Protein AF-A0AA96NWE9-F1 (afdb_monomer_lite)

Radius of gyration: 22.98 Å; chains: 1; bounding box: 64×39×60 Å

Sequence (361 aa):
MNTQARNAKVKIYIDQQLKISNSLSENDFTCLENYENIAIILDNLIKSKAMGFRGIVATAIAGIYLDITYDPENNFYACNPRSIFEHGVFYAFVDNSIPCGKSDPLNVAKNTNILDNNWALGKRPASAANAVVDFLKVLNSNKYNTFTYQKIVSFFFFRLSQYAKEIQSFPIYTPNKENLNQNFAYNLSSFVISTPESGAIPQFVVSSILKYIYENSQIHVMGGNESVFGTNTTSKKPADVWIEKDNEILSLYEVTVKKIDLKRLDDCIQSTSHINNICNIQIYFICNIPKDVNELSNFENGVFHYKGFIFNFVDIRSWIQSSLSILSTYQLNRLLEDLTSFMLDRNRPLTTKAAWNKLFN

Structure (mmCIF, N/CA/C/O backbone):
data_AF-A0AA96NWE9-F1
#
_entry.id   AF-A0AA96NWE9-F1
#
loop_
_atom_site.group_PDB
_atom_site.id
_atom_site.type_symbol
_atom_site.label_atom_id
_atom_site.label_alt_id
_atom_site.label_comp_id
_atom_site.label_asym_id
_atom_site.label_entity_id
_atom_site.label_seq_id
_atom_site.pdbx_PDB_ins_code
_atom_site.Cartn_x
_atom_site.Cartn_y
_atom_site.Cartn_z
_atom_site.occupancy
_atom_site.B_iso_or_equiv
_atom_site.auth_seq_id
_atom_site.auth_comp_id
_atom_site.auth_asym_id
_atom_site.auth_atom_id
_atom_site.pdbx_PDB_model_num
ATOM 1 N N . MET A 1 1 ? 0.575 -10.703 -31.242 1.00 75.00 1 MET A N 1
ATOM 2 C CA . MET A 1 1 ? 0.626 -11.611 -30.068 1.00 75.00 1 MET A CA 1
ATOM 3 C C . MET A 1 1 ? -0.624 -11.382 -29.230 1.00 75.00 1 MET A C 1
ATOM 5 O O . MET A 1 1 ? -0.976 -10.225 -29.042 1.00 75.00 1 MET A O 1
ATOM 9 N N . ASN A 1 2 ? -1.314 -12.432 -28.770 1.00 90.19 2 ASN A N 1
ATOM 10 C CA . ASN A 1 2 ? -2.495 -12.254 -27.913 1.00 90.19 2 ASN A CA 1
ATOM 11 C C . ASN A 1 2 ? -2.098 -11.775 -26.497 1.00 90.19 2 ASN A C 1
ATOM 13 O O . ASN A 1 2 ? -0.943 -11.909 -26.084 1.00 90.19 2 ASN A O 1
ATOM 17 N N . THR A 1 3 ? -3.049 -11.202 -25.755 1.00 90.69 3 THR A N 1
ATOM 18 C CA . THR A 1 3 ? -2.791 -10.576 -24.445 1.00 90.69 3 THR A CA 1
ATOM 19 C C . THR A 1 3 ? -2.234 -11.554 -23.408 1.00 90.69 3 THR A C 1
ATOM 21 O O . THR A 1 3 ? -1.333 -11.192 -22.656 1.00 90.69 3 THR A O 1
ATOM 24 N N . GLN A 1 4 ? -2.719 -12.798 -23.384 1.00 91.94 4 GLN A N 1
ATOM 25 C CA . GLN A 1 4 ? -2.264 -13.812 -22.427 1.00 91.94 4 GLN A CA 1
ATOM 26 C C . GLN A 1 4 ? -0.802 -14.204 -22.667 1.00 91.94 4 GLN A C 1
ATOM 28 O O . GLN A 1 4 ? 0.009 -14.132 -21.747 1.00 91.94 4 GLN A O 1
ATOM 33 N N . ALA A 1 5 ? -0.439 -14.531 -23.911 1.00 94.19 5 ALA A N 1
ATOM 34 C CA . ALA A 1 5 ? 0.934 -14.863 -24.283 1.00 94.19 5 ALA A CA 1
ATOM 35 C C . ALA A 1 5 ? 1.888 -13.684 -24.038 1.00 94.19 5 ALA A C 1
ATOM 37 O O . ALA A 1 5 ? 2.999 -13.880 -23.547 1.00 94.19 5 ALA A O 1
ATOM 38 N N . ARG A 1 6 ? 1.436 -12.449 -24.307 1.00 95.81 6 ARG A N 1
ATOM 39 C CA . ARG A 1 6 ? 2.190 -11.225 -23.998 1.00 95.81 6 ARG A CA 1
ATOM 40 C C . ARG A 1 6 ? 2.515 -11.120 -22.511 1.00 95.81 6 ARG A C 1
ATOM 42 O O . ARG A 1 6 ? 3.673 -10.922 -22.157 1.00 95.81 6 ARG A O 1
ATOM 49 N N . ASN A 1 7 ? 1.506 -11.245 -21.651 1.00 95.31 7 ASN A N 1
ATOM 50 C CA . ASN A 1 7 ? 1.677 -11.078 -20.208 1.00 95.31 7 ASN A CA 1
ATOM 51 C C . ASN A 1 7 ? 2.520 -12.221 -19.607 1.00 95.31 7 ASN A C 1
ATOM 53 O O . ASN A 1 7 ? 3.380 -11.966 -18.767 1.00 95.31 7 ASN A O 1
ATOM 57 N N . ALA A 1 8 ? 2.355 -13.456 -20.098 1.00 96.62 8 ALA A N 1
ATOM 58 C CA . ALA A 1 8 ? 3.196 -14.591 -19.712 1.00 96.62 8 ALA A CA 1
ATOM 59 C C . ALA A 1 8 ? 4.671 -14.369 -20.090 1.00 96.62 8 ALA A C 1
ATOM 61 O O . ALA A 1 8 ? 5.563 -14.596 -19.274 1.00 96.62 8 ALA A O 1
ATOM 62 N N . LYS A 1 9 ? 4.934 -13.852 -21.299 1.00 97.44 9 LYS A N 1
ATOM 63 C CA . LYS A 1 9 ? 6.287 -13.496 -21.748 1.00 97.44 9 LYS A CA 1
ATOM 64 C C . LYS A 1 9 ? 6.917 -12.421 -20.855 1.00 97.44 9 LYS A C 1
ATOM 66 O O . LYS A 1 9 ? 8.088 -12.536 -20.507 1.00 97.44 9 LYS A O 1
ATOM 71 N N . VAL A 1 10 ? 6.139 -11.415 -20.441 1.00 97.94 10 VAL A N 1
ATOM 72 C CA . VAL A 1 10 ? 6.591 -10.402 -19.471 1.00 97.94 10 VAL A CA 1
ATOM 73 C C . VAL A 1 10 ? 6.950 -11.040 -18.135 1.00 97.94 10 VAL A C 1
ATOM 75 O O . VAL A 1 10 ? 8.031 -10.766 -17.628 1.00 97.94 10 VAL A O 1
ATOM 78 N N . LYS A 1 11 ? 6.089 -11.901 -17.575 1.00 98.12 11 LYS A N 1
ATOM 79 C CA . LYS A 1 11 ? 6.376 -12.579 -16.303 1.00 98.12 11 LYS A CA 1
ATOM 80 C C . LYS A 1 11 ? 7.718 -13.314 -16.364 1.00 98.12 11 LYS A C 1
ATOM 82 O O . LYS A 1 11 ? 8.580 -13.075 -15.527 1.00 98.12 11 LYS A O 1
ATOM 87 N N . ILE A 1 12 ? 7.909 -14.136 -17.400 1.00 98.31 12 ILE A N 1
ATOM 88 C CA . ILE A 1 12 ? 9.144 -14.905 -17.614 1.00 98.31 12 ILE A CA 1
ATOM 89 C C . ILE A 1 12 ? 10.361 -13.980 -17.702 1.00 98.31 12 ILE A C 1
ATOM 91 O O . ILE A 1 12 ? 11.383 -14.257 -17.082 1.00 98.31 12 ILE A O 1
ATOM 95 N N . TYR A 1 13 ? 10.254 -12.879 -18.447 1.00 98.44 13 TYR A N 1
ATOM 96 C CA . TYR A 1 13 ? 11.341 -11.914 -18.577 1.00 98.44 13 TYR A CA 1
ATOM 97 C C . TYR A 1 13 ? 11.711 -11.272 -17.232 1.00 98.44 13 TYR A C 1
ATOM 99 O O . TYR A 1 13 ? 12.887 -11.236 -16.880 1.00 98.44 13 TYR A O 1
ATOM 107 N N . ILE A 1 14 ? 10.728 -10.818 -16.449 1.00 98.38 14 ILE A N 1
ATOM 108 C CA . ILE A 1 14 ? 10.976 -10.223 -15.126 1.00 98.38 14 ILE A CA 1
ATOM 109 C C . ILE A 1 14 ? 11.589 -11.255 -14.168 1.00 98.38 14 ILE A C 1
ATOM 111 O O . ILE A 1 14 ? 12.564 -10.945 -13.486 1.00 98.38 14 ILE A O 1
ATOM 115 N N . ASP A 1 15 ? 11.083 -12.492 -14.167 1.00 98.25 15 ASP A N 1
ATOM 116 C CA . ASP A 1 15 ? 11.645 -13.597 -13.380 1.00 98.25 15 ASP A CA 1
ATOM 117 C C . ASP A 1 15 ? 13.116 -13.859 -13.749 1.00 98.25 15 ASP A C 1
ATOM 119 O O . ASP A 1 15 ? 13.957 -14.067 -12.876 1.00 98.25 15 ASP A O 1
ATOM 123 N N . GLN A 1 16 ? 13.455 -13.830 -15.040 1.00 98.00 16 GLN A N 1
ATOM 124 C CA . GLN A 1 16 ? 14.836 -13.986 -15.504 1.00 98.00 16 GLN A CA 1
ATOM 125 C C . GLN A 1 16 ? 15.728 -12.833 -15.044 1.00 98.00 16 GLN A C 1
ATOM 127 O O . GLN A 1 16 ? 16.827 -13.085 -14.555 1.00 98.00 16 GLN A O 1
ATOM 132 N N . GLN A 1 17 ? 15.258 -11.588 -15.148 1.00 98.19 17 GLN A N 1
ATOM 133 C CA . GLN A 1 17 ? 16.021 -10.422 -14.703 1.00 98.19 17 GLN A CA 1
ATOM 134 C C . GLN A 1 17 ? 16.295 -10.453 -13.195 1.00 98.19 17 GLN A C 1
ATOM 136 O O . GLN A 1 17 ? 17.414 -10.179 -12.774 1.00 98.19 17 GLN A O 1
ATOM 141 N N . LEU A 1 18 ? 15.315 -10.861 -12.383 1.00 97.44 18 LEU A N 1
ATOM 142 C CA . LEU A 1 18 ? 15.492 -11.050 -10.938 1.00 97.44 18 LEU A CA 1
ATOM 143 C C . LEU A 1 18 ? 16.456 -12.200 -10.609 1.00 97.44 18 LEU A C 1
ATOM 145 O O . LEU A 1 18 ? 17.253 -12.098 -9.677 1.00 97.44 18 LEU A O 1
ATOM 149 N N . LYS A 1 19 ? 16.419 -13.300 -11.371 1.00 96.44 19 LYS A N 1
ATOM 150 C CA . LYS A 1 19 ? 17.365 -14.417 -11.205 1.00 96.44 19 LYS A CA 1
ATOM 151 C C . LYS A 1 19 ? 18.797 -14.003 -11.528 1.00 96.44 19 LYS A C 1
ATOM 153 O O . LYS A 1 19 ? 19.688 -14.281 -10.733 1.00 96.44 19 LYS A O 1
ATOM 158 N N . ILE A 1 20 ? 19.000 -13.321 -12.656 1.00 94.88 20 ILE A N 1
ATOM 159 C CA . ILE A 1 20 ? 20.310 -12.797 -13.066 1.00 94.88 20 ILE A CA 1
ATOM 160 C C . ILE A 1 20 ? 20.811 -11.795 -12.028 1.00 94.88 20 ILE A C 1
ATOM 162 O O . ILE A 1 20 ? 21.942 -11.900 -11.562 1.00 94.88 20 ILE A O 1
ATOM 166 N N . SER A 1 21 ? 19.965 -10.848 -11.617 1.00 93.81 21 SER A N 1
ATOM 167 C CA . SER A 1 21 ? 20.377 -9.806 -10.682 1.00 93.81 21 SER A CA 1
ATOM 168 C C . SER A 1 21 ? 20.776 -10.362 -9.314 1.00 93.81 21 SER A C 1
ATOM 170 O O . SER A 1 21 ? 21.685 -9.837 -8.680 1.00 93.81 21 SER A O 1
ATOM 172 N N . ASN A 1 22 ? 20.167 -11.466 -8.874 1.00 93.00 22 ASN A N 1
ATOM 173 C CA . ASN A 1 22 ? 20.507 -12.125 -7.614 1.00 93.00 22 ASN A CA 1
ATOM 174 C C . ASN A 1 22 ? 21.907 -12.758 -7.577 1.00 93.00 22 ASN A C 1
ATOM 176 O O . ASN A 1 22 ? 22.399 -12.998 -6.475 1.00 93.00 22 ASN A O 1
ATOM 180 N N . SER A 1 23 ? 22.538 -13.023 -8.727 1.00 94.00 23 SER A N 1
ATOM 181 C CA . SER A 1 23 ? 23.928 -13.501 -8.796 1.00 94.00 23 SER A CA 1
ATOM 182 C C . SER A 1 23 ? 24.967 -12.381 -8.913 1.00 94.00 23 SER A C 1
ATOM 184 O O . SER A 1 23 ? 26.155 -12.676 -8.991 1.00 94.00 23 SER A O 1
ATOM 186 N N . LEU A 1 24 ? 24.536 -11.117 -8.955 1.00 96.44 24 LEU A N 1
ATOM 187 C CA . LEU A 1 24 ? 25.415 -9.956 -9.098 1.00 96.44 24 LEU A CA 1
ATOM 188 C C . LEU A 1 24 ? 25.754 -9.326 -7.740 1.00 96.44 24 LEU A C 1
ATOM 190 O O . LEU A 1 24 ? 25.112 -9.583 -6.719 1.00 96.44 24 LEU A O 1
ATOM 194 N N . SER A 1 25 ? 26.759 -8.461 -7.762 1.00 96.62 25 SER A N 1
ATOM 195 C CA . SER A 1 25 ? 27.235 -7.621 -6.668 1.00 96.62 25 SER A CA 1
ATOM 196 C C . SER A 1 25 ? 27.231 -6.145 -7.082 1.00 96.62 25 SER A C 1
ATOM 198 O O . SER A 1 25 ? 27.141 -5.824 -8.265 1.00 96.62 25 SER A O 1
ATOM 200 N N . GLU A 1 26 ? 27.368 -5.224 -6.124 1.00 94.81 26 GLU A N 1
ATOM 201 C CA . GLU A 1 26 ? 27.428 -3.784 -6.434 1.00 94.81 26 GLU A CA 1
ATOM 202 C C . GLU A 1 26 ? 28.578 -3.450 -7.412 1.00 94.81 26 GLU A C 1
ATOM 204 O O . GLU A 1 26 ? 28.422 -2.631 -8.319 1.00 94.81 26 GLU A O 1
ATOM 209 N N . ASN A 1 27 ? 29.715 -4.151 -7.289 1.00 96.38 27 ASN A N 1
ATOM 210 C CA . ASN A 1 27 ? 30.906 -3.933 -8.115 1.00 96.38 27 ASN A CA 1
ATOM 211 C C . ASN A 1 27 ? 30.635 -4.119 -9.615 1.00 96.38 27 ASN A C 1
ATOM 213 O O . ASN A 1 27 ? 31.242 -3.422 -10.431 1.00 96.38 27 ASN A O 1
ATOM 217 N N . ASP A 1 28 ? 29.687 -4.986 -9.984 1.00 96.88 28 ASP A N 1
ATOM 218 C CA . ASP A 1 28 ? 29.327 -5.267 -11.379 1.00 96.88 28 ASP A CA 1
ATOM 219 C C . ASP A 1 28 ? 28.742 -4.039 -12.111 1.00 96.88 28 ASP A C 1
ATOM 221 O O . ASP A 1 28 ? 28.756 -3.969 -13.349 1.00 96.88 28 ASP A O 1
ATOM 225 N N . PHE A 1 29 ? 28.276 -3.041 -11.350 1.00 97.00 29 PHE A N 1
ATOM 226 C CA . PHE A 1 29 ? 27.617 -1.834 -11.853 1.00 97.00 29 PHE A CA 1
ATOM 227 C C . PHE A 1 29 ? 28.489 -0.578 -11.807 1.00 97.00 29 PHE A C 1
ATOM 229 O O . PHE A 1 29 ? 28.169 0.389 -12.492 1.00 97.00 29 PHE A O 1
ATOM 236 N N . THR A 1 30 ? 29.612 -0.594 -11.084 1.00 94.81 30 THR A N 1
ATOM 237 C CA . THR A 1 30 ? 30.498 0.581 -10.913 1.00 94.81 30 THR A CA 1
ATOM 238 C C . THR A 1 30 ? 31.095 1.109 -12.222 1.00 94.81 30 THR A C 1
ATOM 240 O O . THR A 1 30 ? 31.490 2.265 -12.315 1.00 94.81 30 THR A O 1
ATOM 243 N N . CYS A 1 31 ? 31.119 0.274 -13.262 1.00 92.88 31 CYS A N 1
ATOM 244 C CA . CYS A 1 31 ? 31.529 0.645 -14.615 1.00 92.88 31 CYS A CA 1
ATOM 245 C C . CYS A 1 31 ? 30.463 1.409 -15.425 1.00 92.88 31 CYS A C 1
ATOM 247 O O . CYS A 1 31 ? 30.748 1.814 -16.551 1.00 92.88 31 CYS A O 1
ATOM 249 N N . LEU A 1 32 ? 29.235 1.567 -14.913 1.00 95.19 32 LEU A N 1
ATOM 250 C CA . LEU A 1 32 ? 28.215 2.391 -15.557 1.00 95.19 32 LEU A CA 1
ATOM 251 C C . LEU A 1 32 ? 28.627 3.863 -15.506 1.00 95.19 32 LEU A C 1
ATOM 253 O O . LEU A 1 32 ? 28.989 4.392 -14.454 1.00 95.19 32 LEU A O 1
ATOM 257 N N . GLU A 1 33 ? 28.496 4.551 -16.637 1.00 92.00 33 GLU A N 1
ATOM 258 C CA . GLU A 1 33 ? 28.606 6.004 -16.656 1.00 92.00 33 GLU A CA 1
ATOM 259 C C . GLU A 1 33 ? 27.539 6.602 -15.726 1.00 92.00 33 GLU A C 1
ATOM 261 O O . GLU A 1 33 ? 26.371 6.210 -15.767 1.00 92.00 33 GLU A O 1
ATOM 266 N N . ASN A 1 34 ? 27.944 7.536 -14.863 1.00 92.50 34 ASN A N 1
ATOM 267 C CA . ASN A 1 34 ? 27.091 8.123 -13.824 1.00 92.50 34 ASN A CA 1
ATOM 268 C C . ASN A 1 34 ? 26.529 7.109 -12.805 1.00 92.50 34 ASN A C 1
ATOM 270 O O . ASN A 1 34 ? 25.458 7.349 -12.244 1.00 92.50 34 ASN A O 1
ATOM 274 N N . TYR A 1 35 ? 27.247 6.009 -12.536 1.00 96.88 35 TYR A N 1
ATOM 275 C CA . TYR A 1 35 ? 26.875 4.988 -11.546 1.00 96.88 35 TYR A CA 1
ATOM 276 C C . TYR A 1 35 ? 26.347 5.581 -10.227 1.00 96.88 35 TYR A C 1
ATOM 278 O O . TYR A 1 35 ? 25.235 5.247 -9.824 1.00 96.88 35 TYR A O 1
ATOM 286 N N . GLU A 1 36 ? 27.081 6.510 -9.604 1.00 96.94 36 GLU A N 1
ATOM 287 C CA . GLU A 1 36 ? 26.695 7.130 -8.324 1.00 96.94 36 GLU A CA 1
ATOM 288 C C . GLU A 1 36 ? 25.326 7.820 -8.400 1.00 96.94 36 GLU A C 1
ATOM 290 O O . GLU A 1 36 ? 24.465 7.652 -7.536 1.00 96.94 36 GLU A O 1
ATOM 295 N N . ASN A 1 37 ? 25.078 8.556 -9.486 1.00 97.81 37 ASN A N 1
ATOM 296 C CA . ASN A 1 37 ? 23.800 9.228 -9.693 1.00 97.81 37 ASN A CA 1
ATOM 297 C C . ASN A 1 37 ? 22.663 8.214 -9.895 1.00 97.81 37 ASN A C 1
ATOM 299 O O . ASN A 1 37 ? 21.594 8.349 -9.300 1.00 97.81 37 ASN A O 1
ATOM 303 N N . ILE A 1 38 ? 22.899 7.161 -10.686 1.00 98.06 38 ILE A N 1
ATOM 304 C CA . ILE A 1 38 ? 21.921 6.085 -10.888 1.00 98.06 38 ILE A CA 1
ATOM 305 C C . ILE A 1 38 ? 21.627 5.373 -9.558 1.00 98.06 38 ILE A C 1
ATOM 307 O O . ILE A 1 38 ? 20.466 5.097 -9.255 1.00 98.06 38 ILE A O 1
ATOM 311 N N . ALA A 1 39 ? 22.644 5.124 -8.732 1.00 97.88 39 ALA A N 1
ATOM 312 C CA . ALA A 1 39 ? 22.497 4.494 -7.425 1.00 97.88 39 ALA A CA 1
ATOM 313 C C . ALA A 1 39 ? 21.615 5.327 -6.473 1.00 97.88 39 ALA A C 1
ATOM 315 O O . ALA A 1 39 ? 20.745 4.761 -5.803 1.00 97.88 39 ALA A O 1
ATOM 316 N N . ILE A 1 40 ? 21.781 6.656 -6.459 1.00 97.81 40 ILE A N 1
ATOM 317 C CA . ILE A 1 40 ? 20.947 7.588 -5.677 1.00 97.81 40 ILE A CA 1
ATOM 318 C C . ILE A 1 40 ? 19.501 7.601 -6.189 1.00 97.81 40 ILE A C 1
ATOM 320 O O . ILE A 1 40 ? 18.555 7.544 -5.395 1.00 97.81 40 ILE A O 1
ATOM 324 N N . ILE A 1 41 ? 19.310 7.656 -7.512 1.00 98.38 41 ILE A N 1
ATOM 325 C CA . ILE A 1 41 ? 17.983 7.579 -8.137 1.00 98.38 41 ILE A CA 1
ATOM 326 C C . ILE A 1 41 ? 17.279 6.286 -7.703 1.00 98.38 41 ILE A C 1
ATOM 328 O O . ILE A 1 41 ? 16.132 6.322 -7.251 1.00 98.38 41 ILE A O 1
ATOM 332 N N . LEU A 1 42 ? 17.974 5.148 -7.775 1.00 98.19 42 LEU A N 1
ATOM 333 C CA . LEU A 1 42 ? 17.421 3.849 -7.402 1.00 98.19 42 LEU A CA 1
ATOM 334 C C . LEU A 1 42 ? 17.067 3.754 -5.913 1.00 98.19 42 LEU A C 1
ATOM 336 O O . LEU A 1 42 ? 16.015 3.199 -5.601 1.00 98.19 42 LEU A O 1
ATOM 340 N N . ASP A 1 43 ? 17.856 4.325 -4.997 1.00 96.25 43 ASP A N 1
ATOM 341 C CA . ASP A 1 43 ? 17.485 4.375 -3.573 1.00 96.25 43 ASP A CA 1
ATOM 342 C C . ASP A 1 43 ? 16.179 5.139 -3.347 1.00 96.25 43 ASP A C 1
ATOM 344 O O . ASP A 1 43 ? 15.260 4.628 -2.698 1.00 96.25 43 ASP A O 1
ATOM 348 N N . ASN A 1 44 ? 16.075 6.338 -3.926 1.00 96.94 44 ASN A N 1
ATOM 349 C CA . ASN A 1 44 ? 14.890 7.189 -3.803 1.00 96.94 44 ASN A CA 1
ATOM 350 C C . ASN A 1 44 ? 13.639 6.537 -4.408 1.00 96.94 44 ASN A C 1
ATOM 352 O O . ASN A 1 44 ? 12.531 6.698 -3.887 1.00 96.94 44 ASN A O 1
ATOM 356 N N . LEU A 1 45 ? 13.816 5.786 -5.495 1.00 96.69 45 LEU A N 1
ATOM 357 C CA . LEU A 1 45 ? 12.757 5.061 -6.185 1.00 96.69 45 LEU A CA 1
ATOM 358 C C . LEU A 1 45 ? 12.296 3.818 -5.409 1.00 96.69 45 LEU A C 1
ATOM 360 O O . LEU A 1 45 ? 11.101 3.634 -5.166 1.00 96.69 45 LEU A O 1
ATOM 364 N N . ILE A 1 46 ? 13.234 2.937 -5.056 1.00 96.31 46 ILE A N 1
ATOM 365 C CA . ILE A 1 46 ? 12.943 1.571 -4.606 1.00 96.31 46 ILE A CA 1
ATOM 366 C C . ILE A 1 46 ? 12.529 1.537 -3.138 1.00 96.31 46 ILE A C 1
ATOM 368 O O . ILE A 1 46 ? 11.518 0.905 -2.817 1.00 96.31 46 ILE A O 1
ATOM 372 N N . LYS A 1 47 ? 13.258 2.252 -2.268 1.00 93.44 47 LYS A N 1
ATOM 373 C CA . LYS A 1 47 ? 13.032 2.253 -0.811 1.00 93.44 47 LYS A CA 1
ATOM 374 C C . LYS A 1 47 ? 11.827 3.100 -0.386 1.00 93.44 47 LYS A C 1
ATOM 376 O O . LYS A 1 47 ? 11.476 3.147 0.794 1.00 93.44 47 LYS A O 1
ATOM 381 N N . SER A 1 48 ? 11.170 3.762 -1.338 1.00 91.62 48 SER A N 1
ATOM 382 C CA . SER A 1 48 ? 9.931 4.495 -1.096 1.00 91.62 48 SER A CA 1
ATOM 383 C C . SER A 1 48 ? 8.819 3.571 -0.589 1.00 91.62 48 SER A C 1
ATOM 385 O O . SER A 1 48 ? 8.562 2.497 -1.144 1.00 91.62 48 SER A O 1
ATOM 387 N N . LYS A 1 49 ? 8.084 4.035 0.432 1.00 86.25 49 LYS A N 1
ATOM 388 C CA . LYS A 1 49 ? 6.887 3.341 0.948 1.00 86.25 49 LYS A CA 1
ATOM 389 C C . LYS A 1 49 ? 5.781 3.246 -0.109 1.00 86.25 49 LYS A C 1
ATOM 391 O O . LYS A 1 49 ? 4.967 2.331 -0.076 1.00 86.25 49 LYS A O 1
ATOM 396 N N . ALA A 1 50 ? 5.740 4.198 -1.043 1.00 88.44 50 ALA A N 1
ATOM 397 C CA . ALA A 1 50 ? 4.780 4.212 -2.138 1.00 88.44 50 ALA A CA 1
ATOM 398 C C . ALA A 1 50 ? 5.242 3.254 -3.247 1.00 88.44 50 ALA A C 1
ATOM 400 O O . ALA A 1 50 ? 5.929 3.630 -4.195 1.00 88.44 50 ALA A O 1
ATOM 401 N N . MET A 1 51 ? 4.841 1.994 -3.109 1.00 90.69 51 MET A N 1
ATOM 402 C CA . MET A 1 51 ? 5.289 0.872 -3.935 1.00 90.69 51 MET A CA 1
ATOM 403 C C . MET A 1 51 ? 5.026 1.041 -5.442 1.00 90.69 51 MET A C 1
ATOM 405 O O . MET A 1 51 ? 5.743 0.484 -6.273 1.00 90.69 51 MET A O 1
ATOM 409 N N . GLY A 1 52 ? 4.044 1.867 -5.813 1.00 92.81 52 GLY A N 1
ATOM 410 C CA . GLY A 1 52 ? 3.694 2.114 -7.211 1.00 92.81 52 GLY A CA 1
ATOM 411 C C . GLY A 1 52 ? 4.790 2.770 -8.039 1.00 92.81 52 GLY A C 1
ATOM 412 O O . GLY A 1 52 ? 4.844 2.511 -9.237 1.00 92.81 52 GLY A O 1
ATOM 413 N N . PHE A 1 53 ? 5.707 3.538 -7.438 1.00 95.75 53 PHE A N 1
ATOM 414 C CA . PHE A 1 53 ? 6.795 4.178 -8.189 1.00 95.75 53 PHE A CA 1
ATOM 415 C C . PHE A 1 53 ? 7.737 3.148 -8.829 1.00 95.75 53 PHE A C 1
ATOM 417 O O . PHE A 1 53 ? 7.959 3.185 -10.038 1.00 95.75 53 PHE A O 1
ATOM 424 N N . ARG A 1 54 ? 8.210 2.154 -8.065 1.00 95.31 54 ARG A N 1
ATOM 425 C CA . ARG A 1 54 ? 8.992 1.042 -8.640 1.00 95.31 54 ARG A CA 1
ATOM 426 C C . ARG A 1 54 ? 8.167 0.179 -9.601 1.00 95.31 54 ARG A C 1
ATOM 428 O O . ARG A 1 54 ? 8.709 -0.335 -10.575 1.00 95.31 54 ARG A O 1
ATOM 435 N N . GLY A 1 55 ? 6.854 0.070 -9.379 1.00 96.56 55 GLY A N 1
ATOM 436 C CA . GLY A 1 55 ? 5.938 -0.588 -10.311 1.00 96.56 55 GLY A CA 1
ATOM 437 C C . GLY A 1 55 ? 5.870 0.101 -11.680 1.00 96.56 55 GLY A C 1
ATOM 438 O O . GLY A 1 55 ? 5.812 -0.586 -12.699 1.00 96.56 55 GLY A O 1
ATOM 439 N N . ILE A 1 56 ? 5.919 1.440 -11.726 1.00 97.19 56 ILE A N 1
ATOM 440 C CA . ILE A 1 56 ? 5.923 2.213 -12.980 1.00 97.19 56 ILE A CA 1
ATOM 441 C C . ILE A 1 56 ? 7.166 1.864 -13.796 1.00 97.19 56 ILE A C 1
ATOM 443 O O . ILE A 1 56 ? 7.046 1.495 -14.962 1.00 97.19 56 ILE A O 1
ATOM 447 N N . VAL A 1 57 ? 8.345 1.901 -13.170 1.00 98.31 57 VAL A N 1
ATOM 448 C CA . VAL A 1 57 ? 9.614 1.591 -13.845 1.00 98.31 57 VAL A CA 1
ATOM 449 C C . VAL A 1 57 ? 9.660 0.139 -14.320 1.00 98.31 57 VAL A C 1
ATOM 451 O O . VAL A 1 57 ? 10.004 -0.112 -15.471 1.00 98.31 57 VAL A O 1
ATOM 454 N N . ALA A 1 58 ? 9.231 -0.820 -13.495 1.00 98.25 58 ALA A N 1
ATOM 455 C CA . ALA A 1 58 ? 9.157 -2.222 -13.908 1.00 98.2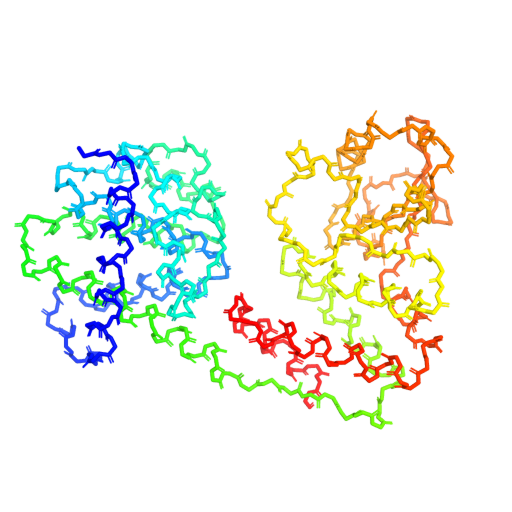5 58 ALA A CA 1
ATOM 456 C C . ALA A 1 58 ? 8.201 -2.432 -15.099 1.00 98.25 58 ALA A C 1
ATOM 458 O O . ALA A 1 58 ? 8.499 -3.198 -16.017 1.00 98.25 58 ALA A O 1
ATOM 459 N N . THR A 1 59 ? 7.078 -1.706 -15.122 1.00 97.81 59 THR A N 1
ATOM 460 C CA . THR A 1 59 ? 6.132 -1.716 -16.249 1.00 97.81 59 THR A CA 1
ATOM 461 C C . THR A 1 59 ? 6.747 -1.095 -17.502 1.00 97.81 59 THR A C 1
ATOM 463 O O . THR A 1 59 ? 6.575 -1.631 -18.594 1.00 97.81 59 THR A O 1
ATOM 466 N N . ALA A 1 60 ? 7.501 -0.003 -17.358 1.00 98.06 60 ALA A N 1
ATOM 467 C CA . ALA A 1 60 ? 8.199 0.637 -18.464 1.00 98.06 60 ALA A CA 1
ATOM 468 C C . ALA A 1 60 ? 9.263 -0.286 -19.078 1.00 98.06 60 ALA A C 1
ATOM 470 O O . ALA A 1 60 ? 9.284 -0.465 -20.292 1.00 98.06 60 ALA A O 1
ATOM 471 N N . ILE A 1 61 ? 10.077 -0.939 -18.244 1.00 98.62 61 ILE A N 1
ATOM 472 C CA . ILE A 1 61 ? 11.063 -1.940 -18.673 1.00 98.62 61 ILE A CA 1
ATOM 473 C C . ILE A 1 61 ? 10.378 -3.090 -19.428 1.00 98.62 61 ILE A C 1
ATOM 475 O O . ILE A 1 61 ? 10.841 -3.486 -20.496 1.00 98.62 61 ILE A O 1
ATOM 479 N N . ALA A 1 62 ? 9.250 -3.600 -18.921 1.00 98.25 62 ALA A N 1
ATOM 480 C CA . ALA A 1 62 ? 8.469 -4.627 -19.612 1.00 98.25 62 ALA A CA 1
ATOM 481 C C . ALA A 1 62 ? 7.915 -4.139 -20.963 1.00 98.25 62 ALA A C 1
ATOM 483 O O . ALA A 1 62 ? 7.921 -4.892 -21.934 1.00 98.25 62 ALA A O 1
ATOM 484 N N . GLY A 1 63 ? 7.460 -2.885 -21.039 1.00 97.69 63 GLY A N 1
ATOM 485 C CA . GLY A 1 63 ? 7.018 -2.253 -22.282 1.00 97.69 63 GLY A CA 1
ATOM 486 C C . GLY A 1 63 ? 8.138 -2.173 -23.321 1.00 97.69 63 GLY A C 1
ATOM 487 O O . GLY A 1 63 ? 7.943 -2.635 -24.440 1.00 97.69 63 GLY A O 1
ATOM 488 N N . ILE A 1 64 ? 9.322 -1.689 -22.926 1.00 98.19 64 ILE A N 1
ATOM 489 C CA . ILE A 1 64 ? 10.503 -1.586 -23.804 1.00 98.19 64 ILE A CA 1
ATOM 490 C C . ILE A 1 64 ? 10.960 -2.977 -24.273 1.00 98.19 64 ILE A C 1
ATOM 492 O O . ILE A 1 64 ? 11.334 -3.160 -25.427 1.00 98.19 64 ILE A O 1
ATOM 496 N N . TYR A 1 65 ? 10.897 -3.984 -23.398 1.00 97.94 65 TYR A N 1
ATOM 497 C CA . TYR A 1 65 ? 11.199 -5.369 -23.766 1.00 97.94 65 TYR A CA 1
ATOM 498 C C . TYR A 1 65 ? 10.243 -5.929 -24.833 1.00 97.94 65 TYR A C 1
ATOM 500 O O . TYR A 1 65 ? 10.651 -6.714 -25.692 1.00 97.94 65 TYR A O 1
ATOM 508 N N . LEU A 1 66 ? 8.961 -5.564 -24.771 1.00 97.25 66 LEU A N 1
ATOM 509 C CA . LEU A 1 66 ? 7.963 -6.001 -25.746 1.00 97.25 66 LEU A CA 1
ATOM 510 C C . LEU A 1 66 ? 8.063 -5.241 -27.071 1.00 97.25 66 LEU A C 1
ATOM 512 O O . LEU A 1 66 ? 7.808 -5.833 -28.119 1.00 97.25 66 LEU A O 1
ATOM 516 N N . ASP A 1 67 ? 8.406 -3.958 -27.007 1.00 97.19 67 ASP A N 1
ATOM 517 C CA . ASP A 1 67 ? 8.568 -3.063 -28.144 1.00 97.19 67 ASP A CA 1
ATOM 518 C C . ASP A 1 67 ? 9.650 -2.025 -27.826 1.00 97.19 67 ASP A C 1
ATOM 520 O O . ASP A 1 67 ? 9.443 -1.116 -27.026 1.00 97.19 67 ASP A O 1
ATOM 524 N N . ILE A 1 68 ? 10.806 -2.137 -28.482 1.00 97.00 68 ILE A N 1
ATOM 525 C CA . ILE A 1 68 ? 11.952 -1.248 -28.247 1.00 97.00 68 ILE A CA 1
ATOM 526 C C . ILE A 1 68 ? 11.662 0.219 -28.607 1.00 97.00 68 ILE A C 1
ATOM 528 O O . ILE A 1 68 ? 12.321 1.127 -28.097 1.00 97.00 68 ILE A O 1
ATOM 532 N N . THR A 1 69 ? 10.669 0.464 -29.470 1.00 97.00 69 THR A N 1
ATOM 533 C CA . THR A 1 69 ? 10.263 1.815 -29.885 1.00 97.00 69 THR A CA 1
ATOM 534 C C . THR A 1 69 ? 9.374 2.502 -28.851 1.00 97.00 69 THR A C 1
ATOM 536 O O . THR A 1 69 ? 9.242 3.726 -28.880 1.00 97.00 69 THR A O 1
ATOM 539 N N . TYR A 1 70 ? 8.822 1.745 -27.896 1.00 97.50 70 TYR A N 1
ATOM 540 C CA . TYR A 1 70 ? 7.993 2.267 -26.818 1.00 97.50 70 TYR A CA 1
ATOM 541 C C . TYR A 1 70 ? 8.719 3.364 -26.027 1.00 97.50 70 TYR A C 1
ATOM 543 O O . TYR A 1 70 ? 9.897 3.239 -25.672 1.00 97.50 70 TYR A O 1
ATOM 551 N N . ASP A 1 71 ? 7.992 4.445 -25.755 1.00 96.88 71 ASP A N 1
ATOM 552 C CA . ASP A 1 71 ? 8.480 5.622 -25.048 1.00 96.88 71 ASP A CA 1
ATOM 553 C C . ASP A 1 71 ? 7.660 5.863 -23.767 1.00 96.88 71 ASP A C 1
ATOM 555 O O . ASP A 1 71 ? 6.590 6.483 -23.814 1.00 96.88 71 ASP A O 1
ATOM 559 N N . PRO A 1 72 ? 8.133 5.367 -22.610 1.00 95.06 72 PRO A N 1
ATOM 560 C CA . PRO A 1 72 ? 7.429 5.517 -21.343 1.00 95.06 72 PRO A CA 1
ATOM 561 C C . PRO A 1 72 ? 7.412 6.950 -20.797 1.00 95.06 72 PRO A C 1
ATOM 563 O O . PRO A 1 72 ? 6.595 7.224 -19.920 1.00 95.06 72 PRO A O 1
ATOM 566 N N . GLU A 1 73 ? 8.284 7.847 -21.267 1.00 95.19 73 GLU A N 1
ATOM 567 C CA . GLU A 1 73 ? 8.298 9.246 -20.816 1.00 95.19 73 GLU A CA 1
ATOM 568 C C . GLU A 1 73 ? 7.142 10.031 -21.431 1.00 95.19 73 GLU A C 1
ATOM 570 O O . GLU A 1 73 ? 6.480 10.801 -20.739 1.00 95.19 73 GLU A O 1
ATOM 575 N N . ASN A 1 74 ? 6.869 9.802 -22.718 1.00 96.00 74 ASN A N 1
ATOM 576 C CA . ASN A 1 74 ? 5.882 10.578 -23.469 1.00 96.00 74 ASN A CA 1
ATOM 577 C C . ASN A 1 74 ? 4.543 9.852 -23.661 1.00 96.00 74 ASN A C 1
ATOM 579 O O . ASN A 1 74 ? 3.525 10.497 -23.922 1.00 96.00 74 ASN A O 1
ATOM 583 N N . ASN A 1 75 ? 4.508 8.521 -23.548 1.00 96.31 75 ASN A N 1
ATOM 584 C CA . ASN A 1 75 ? 3.274 7.757 -23.702 1.00 96.31 75 ASN A CA 1
ATOM 585 C C . ASN A 1 75 ? 3.272 6.446 -22.901 1.00 96.31 75 ASN A C 1
ATOM 587 O O . ASN A 1 75 ? 3.194 5.352 -23.461 1.00 96.31 75 ASN A O 1
ATOM 591 N N . PHE A 1 76 ? 3.283 6.551 -21.571 1.00 96.25 76 PHE A N 1
ATOM 592 C CA . PHE A 1 76 ? 3.288 5.411 -20.650 1.00 96.25 76 PHE A CA 1
ATOM 593 C C . PHE A 1 76 ? 2.153 4.395 -20.896 1.00 96.25 76 PHE A C 1
ATOM 595 O O . PHE A 1 76 ? 2.305 3.191 -20.674 1.00 96.25 76 PHE A O 1
ATOM 602 N N . TYR A 1 77 ? 0.992 4.843 -21.383 1.00 95.44 77 TYR A N 1
ATOM 603 C CA . TYR A 1 77 ? -0.147 3.951 -21.603 1.00 95.44 77 TYR A CA 1
ATOM 604 C C . TYR A 1 77 ? -0.111 3.190 -22.932 1.00 95.44 77 TYR A C 1
ATOM 606 O O . TYR A 1 77 ? -0.866 2.223 -23.070 1.00 95.44 77 TYR A O 1
ATOM 614 N N . ALA A 1 78 ? 0.798 3.518 -23.859 1.00 95.75 78 ALA A N 1
ATOM 615 C CA . ALA A 1 78 ? 0.932 2.801 -25.132 1.00 95.75 78 ALA A CA 1
ATOM 616 C C . ALA A 1 78 ? 1.200 1.296 -24.949 1.00 95.75 78 ALA A C 1
ATOM 618 O O . ALA A 1 78 ? 0.763 0.478 -25.759 1.00 95.75 78 ALA A O 1
ATOM 619 N N . CYS A 1 79 ? 1.845 0.900 -23.847 1.00 94.31 79 CYS A N 1
ATOM 620 C CA . CYS A 1 79 ? 2.108 -0.508 -23.557 1.00 94.31 79 CYS A CA 1
ATOM 621 C C . CYS A 1 79 ? 0.899 -1.267 -22.965 1.00 94.31 79 CYS A C 1
ATOM 623 O O . CYS A 1 79 ? 0.943 -2.489 -22.847 1.00 94.31 79 CYS A O 1
ATOM 625 N N . ASN A 1 80 ? -0.220 -0.603 -22.647 1.00 94.06 80 ASN A N 1
ATOM 626 C CA . ASN A 1 80 ? -1.320 -1.142 -21.829 1.00 94.06 80 ASN A CA 1
ATOM 627 C C . ASN A 1 80 ? -0.859 -1.560 -20.413 1.00 94.06 80 ASN A C 1
ATOM 629 O O . ASN A 1 80 ? -0.957 -2.742 -20.046 1.00 94.06 80 ASN A O 1
ATOM 633 N N . PRO A 1 81 ? -0.393 -0.603 -19.587 1.00 93.88 81 PRO A N 1
ATOM 634 C CA . PRO A 1 81 ? 0.319 -0.872 -18.339 1.00 93.88 81 PRO A CA 1
ATOM 635 C C . PRO A 1 81 ? -0.490 -1.703 -17.338 1.00 93.88 81 PRO A C 1
ATOM 637 O O . PRO A 1 81 ? 0.080 -2.558 -16.668 1.00 93.88 81 PRO A O 1
ATOM 640 N N . ARG A 1 82 ? -1.824 -1.541 -17.277 1.00 92.88 82 ARG A N 1
ATOM 641 C CA . ARG A 1 82 ? -2.688 -2.351 -16.395 1.00 92.88 82 ARG A CA 1
ATOM 642 C C . ARG A 1 82 ? -2.567 -3.841 -16.689 1.00 92.88 82 ARG A C 1
ATOM 644 O O . ARG A 1 82 ? -2.298 -4.626 -15.789 1.00 92.88 82 ARG A O 1
ATOM 651 N N . SER A 1 83 ? -2.739 -4.218 -17.955 1.00 93.06 83 SER A N 1
ATOM 652 C CA . SER A 1 83 ? -2.657 -5.618 -18.374 1.00 93.06 83 SER A CA 1
ATOM 653 C C . SER A 1 83 ? -1.278 -6.196 -18.075 1.00 93.06 83 SER A C 1
ATOM 655 O O . SER A 1 83 ? -1.195 -7.296 -17.539 1.00 93.06 83 SER A O 1
ATOM 657 N N . ILE A 1 84 ? -0.219 -5.475 -18.451 1.00 94.62 84 ILE A N 1
ATOM 658 C CA . ILE A 1 84 ? 1.168 -5.932 -18.306 1.00 94.62 84 ILE A CA 1
ATOM 659 C C . ILE A 1 84 ? 1.541 -6.093 -16.833 1.00 94.62 84 ILE A C 1
ATOM 661 O O . ILE A 1 84 ? 2.144 -7.098 -16.455 1.00 94.62 84 ILE A O 1
ATOM 665 N N . PHE A 1 85 ? 1.180 -5.117 -16.002 1.00 96.12 85 PHE A N 1
ATOM 666 C CA . PHE A 1 85 ? 1.541 -5.142 -14.598 1.00 96.12 85 PHE A CA 1
ATOM 667 C C . PHE A 1 85 ? 0.748 -6.204 -13.837 1.00 96.12 85 PHE A C 1
ATOM 669 O O . PHE A 1 85 ? 1.352 -7.129 -13.304 1.00 96.12 85 PHE A O 1
ATOM 676 N N . GLU A 1 86 ? -0.587 -6.137 -13.848 1.00 94.75 86 GLU A N 1
ATOM 677 C CA . GLU A 1 86 ? -1.442 -7.000 -13.016 1.00 94.75 86 GLU A CA 1
ATOM 678 C C . GLU A 1 86 ? -1.321 -8.493 -13.353 1.00 94.75 86 GLU A C 1
ATOM 680 O O . GLU A 1 86 ? -1.519 -9.330 -12.478 1.00 94.75 86 GLU A O 1
ATOM 685 N N . HIS A 1 87 ? -0.980 -8.835 -14.601 1.00 93.50 87 HIS A N 1
ATOM 686 C CA . HIS A 1 87 ? -0.935 -10.225 -15.075 1.00 93.50 87 HIS A CA 1
ATOM 687 C C . HIS A 1 87 ? 0.472 -10.725 -15.424 1.00 93.50 87 HIS A C 1
ATOM 689 O O . HIS A 1 87 ? 0.623 -11.884 -15.802 1.00 93.50 87 HIS A O 1
ATOM 695 N N . GLY A 1 88 ? 1.491 -9.870 -15.342 1.00 95.31 88 GLY A N 1
ATOM 696 C CA . GLY A 1 88 ? 2.875 -10.215 -15.665 1.00 95.31 88 GLY A CA 1
ATOM 697 C C . GLY A 1 88 ? 3.813 -9.835 -14.529 1.00 95.31 88 GLY A C 1
ATOM 698 O O . GLY A 1 88 ? 4.247 -10.692 -13.761 1.00 95.31 88 GLY A O 1
ATOM 699 N N . VAL A 1 89 ? 4.093 -8.535 -14.413 1.00 97.44 89 VAL A N 1
ATOM 700 C CA . VAL A 1 89 ? 5.056 -7.988 -13.439 1.00 97.44 89 VAL A CA 1
ATOM 701 C C . VAL A 1 89 ? 4.657 -8.316 -11.999 1.00 97.44 89 VAL A C 1
ATOM 703 O O . VAL A 1 89 ? 5.502 -8.754 -11.227 1.00 97.44 89 VAL A O 1
ATOM 706 N N . PHE A 1 90 ? 3.380 -8.150 -11.644 1.00 96.62 90 PHE A N 1
ATOM 707 C CA . PHE A 1 90 ? 2.869 -8.407 -10.298 1.00 96.62 90 PHE A CA 1
ATOM 708 C C . PHE A 1 90 ? 3.144 -9.846 -9.856 1.00 96.62 90 PHE A C 1
ATOM 710 O O . PHE A 1 90 ? 3.703 -10.053 -8.785 1.00 96.62 90 PHE A O 1
ATOM 717 N N . TYR A 1 91 ? 2.823 -10.836 -10.691 1.00 96.12 91 TYR A N 1
ATOM 718 C CA . TYR A 1 91 ? 3.064 -12.238 -10.347 1.00 96.12 91 TYR A CA 1
ATOM 719 C C . TYR A 1 91 ? 4.555 -12.565 -10.251 1.00 96.12 91 TYR A C 1
ATOM 721 O O . TYR A 1 91 ? 4.951 -13.245 -9.314 1.00 96.12 91 TYR A O 1
ATOM 729 N N . ALA A 1 92 ? 5.395 -12.033 -11.145 1.00 97.38 92 ALA A N 1
ATOM 730 C CA . ALA A 1 92 ? 6.845 -12.193 -11.017 1.00 97.38 92 ALA A CA 1
ATOM 731 C C . ALA A 1 92 ? 7.368 -11.589 -9.699 1.00 97.38 92 ALA A C 1
ATOM 733 O O . ALA A 1 92 ? 8.184 -12.186 -9.004 1.00 97.38 92 ALA A O 1
ATOM 734 N N . PHE A 1 93 ? 6.866 -10.419 -9.301 1.00 97.19 93 PHE A N 1
ATOM 735 C CA . PHE A 1 93 ? 7.242 -9.801 -8.030 1.00 97.19 93 PHE A CA 1
ATOM 736 C C . PHE A 1 93 ? 6.761 -10.608 -6.824 1.00 97.19 93 PHE A C 1
ATOM 738 O O . PHE A 1 93 ? 7.540 -10.817 -5.899 1.00 97.19 93 PHE A O 1
ATOM 745 N N . VAL A 1 94 ? 5.522 -11.103 -6.841 1.00 95.00 94 VAL A N 1
ATOM 746 C CA . VAL A 1 94 ? 4.973 -11.962 -5.783 1.00 95.00 94 VAL A CA 1
ATOM 747 C C . VAL A 1 94 ? 5.797 -13.240 -5.625 1.00 95.00 94 VAL A C 1
ATOM 749 O O . VAL A 1 94 ? 6.196 -13.550 -4.504 1.00 95.00 94 VAL A O 1
ATOM 752 N N . ASP A 1 95 ? 6.097 -13.930 -6.728 1.00 95.94 95 ASP A N 1
ATOM 753 C CA . ASP A 1 95 ? 6.839 -15.199 -6.731 1.00 95.94 95 ASP A CA 1
ATOM 754 C C . ASP A 1 95 ? 8.279 -15.040 -6.215 1.00 95.94 95 ASP A C 1
ATOM 756 O O . ASP A 1 95 ? 8.847 -15.972 -5.651 1.00 95.94 95 ASP A O 1
ATOM 760 N N . ASN A 1 96 ? 8.862 -13.848 -6.372 1.00 95.94 96 ASN A N 1
ATOM 761 C CA . ASN A 1 96 ? 10.211 -13.517 -5.902 1.00 95.94 96 ASN A CA 1
ATOM 762 C C . ASN A 1 96 ? 10.206 -12.665 -4.618 1.00 95.94 96 ASN A C 1
ATOM 764 O O . ASN A 1 96 ? 11.223 -12.068 -4.263 1.00 95.94 96 ASN A O 1
ATOM 768 N N . SER A 1 97 ? 9.067 -12.577 -3.924 1.00 94.81 97 SER A N 1
ATOM 769 C CA . SER A 1 97 ? 8.899 -11.825 -2.673 1.00 94.81 97 SER A CA 1
ATOM 770 C C . SER A 1 97 ? 9.320 -10.347 -2.746 1.00 94.81 97 SER A C 1
ATOM 772 O O . SER A 1 97 ? 9.704 -9.749 -1.737 1.00 94.81 97 SER A O 1
ATOM 774 N N . ILE A 1 98 ? 9.207 -9.735 -3.927 1.00 95.81 98 ILE A N 1
ATOM 775 C CA . ILE A 1 98 ? 9.404 -8.300 -4.128 1.00 95.81 98 ILE A CA 1
ATOM 776 C C . ILE A 1 98 ? 8.162 -7.555 -3.607 1.00 95.81 98 ILE A C 1
ATOM 778 O O . ILE A 1 98 ? 7.038 -7.862 -4.022 1.00 95.81 98 ILE A O 1
ATOM 782 N N . PRO A 1 99 ? 8.328 -6.552 -2.726 1.00 92.94 99 PRO A N 1
ATOM 783 C CA . PRO A 1 99 ? 7.210 -5.787 -2.185 1.00 92.94 99 PRO A CA 1
ATOM 784 C C . PRO A 1 99 ? 6.420 -5.074 -3.297 1.00 92.94 99 PRO A C 1
ATOM 786 O O . PRO A 1 99 ? 6.974 -4.231 -4.015 1.00 92.94 99 PRO A O 1
ATOM 789 N N . CYS A 1 100 ? 5.129 -5.375 -3.436 1.00 92.25 100 CYS A N 1
ATOM 790 C CA . CYS A 1 100 ? 4.239 -4.769 -4.430 1.00 92.25 100 CYS A CA 1
ATOM 791 C C . CYS A 1 100 ? 2.754 -5.024 -4.129 1.00 92.25 100 CYS A C 1
ATOM 793 O O . CYS A 1 100 ? 2.370 -6.068 -3.604 1.00 92.25 100 CYS A O 1
ATOM 795 N N . GLY A 1 101 ? 1.902 -4.080 -4.514 1.00 87.38 101 GLY A N 1
ATOM 796 C CA . GLY A 1 101 ? 0.452 -4.223 -4.587 1.00 87.38 101 GLY A CA 1
ATOM 797 C C . GLY A 1 101 ? -0.033 -4.382 -6.028 1.00 87.38 101 GLY A C 1
ATOM 798 O O . GLY A 1 101 ? 0.643 -3.998 -6.983 1.00 87.38 101 GLY A O 1
ATOM 799 N N . LYS A 1 102 ? -1.228 -4.961 -6.185 1.00 82.62 102 LYS A N 1
ATOM 800 C CA . LYS A 1 102 ? -1.772 -5.424 -7.474 1.00 82.62 102 LYS A CA 1
ATOM 801 C C . LYS A 1 102 ? -1.883 -4.329 -8.538 1.00 82.62 102 LYS A C 1
ATOM 803 O O . LYS A 1 102 ? -1.537 -4.577 -9.684 1.00 82.62 102 LYS A O 1
ATOM 808 N N . SER A 1 103 ? -2.321 -3.127 -8.170 1.00 82.50 103 SER A N 1
ATOM 809 C CA . SER A 1 103 ? -2.587 -2.029 -9.120 1.00 82.50 103 SER A CA 1
ATOM 810 C C . SER A 1 103 ? -1.777 -0.765 -8.813 1.00 82.50 103 SER A C 1
ATOM 812 O O . SER A 1 103 ? -2.084 0.323 -9.303 1.00 82.50 103 SER A O 1
ATOM 814 N N . ASP A 1 104 ? -0.721 -0.896 -8.011 1.00 83.69 104 ASP A N 1
ATOM 815 C CA . ASP A 1 104 ? 0.058 0.226 -7.494 1.00 83.69 104 ASP A CA 1
ATOM 816 C C . ASP A 1 104 ? 0.585 1.211 -8.551 1.00 83.69 104 ASP A C 1
ATOM 818 O O . ASP A 1 104 ? 0.435 2.419 -8.336 1.00 83.69 104 ASP A O 1
ATOM 822 N N . PRO A 1 105 ? 1.166 0.788 -9.694 1.00 85.94 105 PRO A N 1
ATOM 823 C CA . PRO A 1 105 ? 1.643 1.754 -10.681 1.00 85.94 105 PRO A CA 1
ATOM 824 C C . PRO A 1 105 ? 0.515 2.596 -11.268 1.00 85.94 105 PRO A C 1
ATOM 826 O O . PRO A 1 105 ? 0.719 3.771 -11.554 1.00 85.94 105 PRO A O 1
ATOM 829 N N . LEU A 1 106 ? -0.689 2.039 -11.400 1.00 86.62 106 LEU A N 1
ATOM 830 C CA . LEU A 1 106 ? -1.846 2.762 -11.928 1.00 86.62 106 LEU A CA 1
ATOM 831 C C . LEU A 1 106 ? -2.388 3.769 -10.916 1.00 86.62 106 LEU A C 1
ATOM 833 O O . LEU A 1 106 ? -2.802 4.860 -11.304 1.00 86.62 106 LEU A O 1
ATOM 837 N N . ASN A 1 107 ? -2.336 3.432 -9.625 1.00 83.94 107 ASN A N 1
ATOM 838 C CA . ASN A 1 107 ? -2.731 4.333 -8.541 1.00 83.94 107 ASN A CA 1
ATOM 839 C C . ASN A 1 107 ? -1.820 5.568 -8.465 1.00 83.94 107 ASN A C 1
ATOM 841 O O . ASN A 1 107 ? -2.267 6.653 -8.083 1.00 83.94 107 ASN A O 1
ATOM 845 N N . VAL A 1 108 ? -0.554 5.415 -8.865 1.00 86.81 108 VAL A N 1
ATOM 846 C CA . VAL A 1 108 ? 0.421 6.509 -8.928 1.00 86.81 108 VAL A CA 1
ATOM 847 C C . VAL A 1 108 ? 0.327 7.261 -10.260 1.00 86.81 108 VAL A C 1
ATOM 849 O O . VAL A 1 108 ? 0.217 8.491 -10.254 1.00 86.81 108 VAL A O 1
ATOM 852 N N . ALA A 1 109 ? 0.300 6.558 -11.395 1.00 86.25 109 ALA A N 1
ATOM 853 C CA . ALA A 1 109 ? 0.245 7.164 -12.726 1.00 86.25 109 ALA A CA 1
ATOM 854 C C . ALA A 1 109 ? -1.088 7.885 -13.004 1.00 86.25 109 ALA A C 1
ATOM 856 O O . ALA A 1 109 ? -1.074 8.941 -13.624 1.00 86.25 109 ALA A O 1
ATOM 857 N N . LYS A 1 110 ? -2.222 7.379 -12.492 1.00 84.19 110 LYS A N 1
ATOM 858 C CA . LYS A 1 110 ? -3.577 7.962 -12.613 1.00 84.19 110 LYS A CA 1
ATOM 859 C C . LYS A 1 110 ? -3.986 8.368 -14.041 1.00 84.19 110 LYS A C 1
ATOM 861 O O . LYS A 1 110 ? -4.539 9.444 -14.242 1.00 84.19 110 LYS A O 1
ATOM 866 N N . ASN A 1 111 ? -3.750 7.505 -15.028 1.00 81.56 111 ASN A N 1
ATOM 867 C CA . ASN A 1 111 ? -4.100 7.730 -16.442 1.00 81.56 111 ASN A CA 1
ATOM 868 C C . ASN A 1 111 ? -3.351 8.894 -17.113 1.00 81.56 111 ASN A C 1
ATOM 870 O O . ASN A 1 111 ? -3.790 9.393 -18.145 1.00 81.56 111 ASN A O 1
ATOM 874 N N . THR A 1 112 ? -2.214 9.324 -16.559 1.00 88.44 112 THR A N 1
ATOM 875 C CA . THR A 1 112 ? -1.331 10.293 -17.218 1.00 88.44 112 THR A CA 1
ATOM 876 C C . THR A 1 112 ? -0.403 9.588 -18.212 1.00 88.44 112 THR A C 1
ATOM 878 O O . THR A 1 112 ? 0.318 8.667 -17.835 1.00 88.44 112 THR A O 1
ATOM 881 N N . ASN A 1 113 ? -0.411 10.027 -19.475 1.00 91.44 113 ASN A N 1
ATOM 882 C CA . ASN A 1 113 ? 0.453 9.474 -20.529 1.00 91.44 113 ASN A CA 1
ATOM 883 C C . ASN A 1 113 ? 1.903 9.952 -20.427 1.00 91.44 113 ASN A C 1
ATOM 885 O O . ASN A 1 113 ? 2.811 9.172 -20.689 1.00 91.44 113 ASN A O 1
ATOM 889 N N . ILE A 1 114 ? 2.101 11.214 -20.052 1.00 95.25 114 ILE A N 1
ATOM 890 C CA . ILE A 1 114 ? 3.417 11.847 -19.978 1.00 95.25 114 ILE A CA 1
ATOM 891 C C . ILE A 1 114 ? 3.900 11.800 -18.527 1.00 95.25 114 ILE A C 1
ATOM 893 O O . ILE A 1 114 ? 3.222 12.299 -17.627 1.00 95.25 114 ILE A O 1
ATOM 897 N N . LEU A 1 115 ? 5.056 11.184 -18.298 1.00 94.62 115 LEU A N 1
ATOM 898 C CA . LEU A 1 115 ? 5.692 11.051 -16.988 1.00 94.62 115 LEU A CA 1
ATOM 899 C C . LEU A 1 115 ? 6.911 11.977 -16.917 1.00 94.62 115 LEU A C 1
ATOM 901 O O . LEU A 1 115 ? 8.054 11.529 -16.921 1.00 94.62 115 LEU A O 1
ATOM 905 N N . ASP A 1 116 ? 6.648 13.282 -16.878 1.00 93.94 116 ASP A N 1
ATOM 906 C CA . ASP A 1 116 ? 7.651 14.347 -16.844 1.00 93.94 116 ASP A CA 1
ATOM 907 C C . ASP A 1 116 ? 7.764 15.006 -15.452 1.00 93.94 116 ASP A C 1
ATOM 909 O O . ASP A 1 116 ? 7.150 14.590 -14.462 1.00 93.94 116 ASP A O 1
ATOM 913 N N . ASN A 1 117 ? 8.548 16.083 -15.367 1.00 93.88 117 ASN A N 1
ATOM 914 C CA . ASN A 1 117 ? 8.694 16.855 -14.133 1.00 93.88 117 ASN A CA 1
ATOM 915 C C . ASN A 1 117 ? 7.351 17.440 -13.646 1.00 93.88 117 ASN A C 1
ATOM 917 O O . ASN A 1 117 ? 7.135 17.532 -12.437 1.00 93.88 117 ASN A O 1
ATOM 921 N N . ASN A 1 118 ? 6.428 17.802 -14.549 1.00 93.56 118 ASN A N 1
ATOM 922 C CA . ASN A 1 118 ? 5.106 18.314 -14.170 1.00 93.56 118 ASN A CA 1
ATOM 923 C C . ASN A 1 118 ? 4.264 17.226 -13.507 1.00 93.56 118 ASN A C 1
ATOM 925 O O . ASN A 1 118 ? 3.636 17.465 -12.471 1.00 93.56 118 ASN A O 1
ATOM 929 N N . TRP A 1 119 ? 4.295 16.012 -14.062 1.00 95.19 119 TRP A N 1
ATOM 930 C CA . TRP A 1 119 ? 3.696 14.849 -13.425 1.00 95.19 119 TRP A CA 1
ATOM 931 C C . TRP A 1 119 ? 4.283 14.637 -12.027 1.00 95.19 119 TRP A C 1
ATOM 933 O O . TRP A 1 119 ? 3.517 14.499 -11.071 1.00 95.19 119 TRP A O 1
ATOM 943 N N . ALA A 1 120 ? 5.610 14.681 -11.877 1.00 95.19 120 ALA A N 1
ATOM 944 C CA . ALA A 1 120 ? 6.272 14.437 -10.598 1.00 95.19 120 ALA A CA 1
ATOM 945 C C . ALA A 1 120 ? 5.914 15.470 -9.510 1.00 95.19 120 ALA A C 1
ATOM 947 O O . ALA A 1 120 ? 5.692 15.086 -8.355 1.00 95.19 120 ALA A O 1
ATOM 948 N N . LEU A 1 121 ? 5.763 16.756 -9.865 1.00 92.12 121 LEU A N 1
ATOM 949 C CA . LEU A 1 121 ? 5.356 17.828 -8.939 1.00 92.12 121 LEU A CA 1
ATOM 950 C C . LEU A 1 121 ? 4.030 17.521 -8.225 1.00 92.12 121 LEU A C 1
ATOM 952 O O . LEU A 1 121 ? 3.876 17.815 -7.031 1.00 92.12 121 LEU A O 1
ATOM 956 N N . GLY A 1 122 ? 3.098 16.884 -8.939 1.00 89.19 122 GLY A N 1
ATOM 957 C CA . GLY A 1 122 ? 1.780 16.494 -8.441 1.00 89.19 122 GLY A CA 1
ATOM 958 C C . GLY A 1 122 ? 1.751 15.203 -7.615 1.00 89.19 122 GLY A C 1
ATOM 959 O O . GLY A 1 122 ? 0.669 14.773 -7.206 1.00 89.19 122 GLY A O 1
ATOM 960 N N . LYS A 1 123 ? 2.893 14.545 -7.375 1.00 92.06 123 LYS A N 1
ATOM 961 C CA . LYS A 1 123 ? 2.963 13.257 -6.661 1.00 92.06 123 LYS A CA 1
ATOM 962 C C . LYS A 1 123 ? 3.717 13.364 -5.343 1.00 92.06 123 LYS A C 1
ATOM 964 O O . LYS A 1 123 ? 4.503 14.281 -5.097 1.00 92.06 123 LYS A O 1
ATOM 969 N N . ARG A 1 124 ? 3.454 12.405 -4.453 1.00 88.94 124 ARG A N 1
ATOM 970 C CA . ARG A 1 124 ? 4.117 12.288 -3.151 1.00 88.94 124 ARG A CA 1
ATOM 971 C C . ARG A 1 124 ? 4.507 10.828 -2.862 1.00 88.94 124 ARG A C 1
ATOM 973 O O . ARG A 1 124 ? 3.708 9.942 -3.164 1.00 88.94 124 ARG A O 1
ATOM 980 N N . PRO A 1 125 ? 5.677 10.583 -2.240 1.00 92.06 125 PRO A N 1
ATOM 981 C CA . PRO A 1 125 ? 6.747 11.556 -1.979 1.00 92.06 125 PRO A CA 1
ATOM 982 C C . PRO A 1 125 ? 7.394 12.068 -3.279 1.00 92.06 125 PRO A C 1
ATOM 984 O O . PRO A 1 125 ? 7.523 11.327 -4.248 1.00 92.06 125 PRO A O 1
ATOM 987 N N . ALA A 1 126 ? 7.779 13.348 -3.294 1.00 93.88 126 ALA A N 1
ATOM 988 C CA . ALA A 1 126 ? 8.324 14.001 -4.489 1.00 93.88 126 ALA A CA 1
ATOM 989 C C . ALA A 1 126 ? 9.662 13.385 -4.931 1.00 93.88 126 ALA A C 1
ATOM 991 O O . ALA A 1 126 ? 9.896 13.232 -6.123 1.00 93.88 126 ALA A O 1
ATOM 992 N N . SER A 1 127 ? 10.499 12.958 -3.979 1.00 95.81 127 SER A N 1
ATOM 993 C CA . SER A 1 127 ? 11.776 12.293 -4.264 1.00 95.81 127 SER A CA 1
ATOM 994 C C . SER A 1 127 ? 11.602 11.023 -5.100 1.00 95.81 127 SER A C 1
ATOM 996 O O . SER A 1 127 ? 12.309 10.844 -6.084 1.00 95.81 127 SER A O 1
ATOM 998 N N . ALA A 1 128 ? 10.626 10.176 -4.761 1.00 96.50 128 ALA A N 1
ATOM 999 C CA . ALA A 1 128 ? 10.350 8.953 -5.514 1.00 96.50 128 ALA A CA 1
ATOM 1000 C C . ALA A 1 128 ? 9.748 9.246 -6.896 1.00 96.50 128 ALA A C 1
ATOM 1002 O O . ALA A 1 128 ? 10.047 8.544 -7.857 1.00 96.50 128 ALA A O 1
ATOM 1003 N N . ALA A 1 129 ? 8.918 10.287 -7.007 1.00 96.81 129 ALA A N 1
ATOM 1004 C CA . ALA A 1 129 ? 8.336 10.694 -8.281 1.00 96.81 129 ALA A CA 1
ATOM 1005 C C . ALA A 1 129 ? 9.397 11.241 -9.246 1.00 96.81 129 ALA A C 1
ATOM 1007 O O . ALA A 1 129 ? 9.462 10.795 -10.387 1.00 96.81 129 ALA A O 1
ATOM 1008 N N . ASN A 1 130 ? 10.272 12.132 -8.773 1.00 97.75 130 ASN A N 1
ATOM 1009 C CA . ASN A 1 130 ? 11.407 12.624 -9.555 1.00 97.75 130 ASN A CA 1
ATOM 1010 C C . ASN A 1 130 ? 12.334 11.470 -9.954 1.00 97.75 130 ASN A C 1
ATOM 1012 O O . ASN A 1 130 ? 12.694 11.355 -11.117 1.00 97.75 130 ASN A O 1
ATOM 1016 N N . ALA A 1 131 ? 12.620 10.548 -9.028 1.00 98.31 131 ALA A N 1
ATOM 1017 C CA . ALA A 1 131 ? 13.435 9.375 -9.321 1.00 98.31 131 ALA A CA 1
ATOM 1018 C C . ALA A 1 131 ? 12.832 8.471 -10.412 1.00 98.31 131 ALA A C 1
ATOM 1020 O O . ALA A 1 131 ? 13.584 7.896 -11.194 1.00 98.31 131 ALA A O 1
ATOM 1021 N N . VAL A 1 132 ? 11.498 8.358 -10.518 1.00 98.31 132 VAL A N 1
ATOM 1022 C CA . VAL A 1 132 ? 10.867 7.693 -11.675 1.00 98.31 132 VAL A CA 1
ATOM 1023 C C . VAL A 1 132 ? 11.223 8.422 -12.962 1.00 98.31 132 VAL A C 1
ATOM 1025 O O . VAL A 1 132 ? 11.723 7.784 -13.881 1.00 98.31 132 VAL A O 1
ATOM 1028 N N . VAL A 1 133 ? 10.985 9.734 -13.031 1.00 98.19 133 VAL A N 1
ATOM 1029 C CA . VAL A 1 133 ? 11.248 10.533 -14.239 1.00 98.19 133 VAL A CA 1
ATOM 1030 C C . VAL A 1 133 ? 12.717 10.421 -14.652 1.00 98.19 133 VAL A C 1
ATOM 1032 O O . VAL A 1 133 ? 13.021 10.126 -15.806 1.00 98.19 133 VAL A O 1
ATOM 1035 N N . ASP A 1 134 ? 13.632 10.591 -13.701 1.00 98.38 134 ASP A N 1
ATOM 1036 C CA . ASP A 1 134 ? 15.069 10.547 -13.959 1.00 98.38 134 ASP A CA 1
ATOM 1037 C C . ASP A 1 134 ? 15.526 9.151 -14.394 1.00 98.38 134 ASP A C 1
ATOM 1039 O O . ASP A 1 134 ? 16.306 9.020 -15.338 1.00 98.38 134 ASP A O 1
ATOM 1043 N N . PHE A 1 135 ? 14.996 8.087 -13.784 1.00 98.50 135 PHE A N 1
ATOM 1044 C CA . PHE A 1 135 ? 15.337 6.729 -14.202 1.00 98.50 135 PHE A CA 1
ATOM 1045 C C . PHE A 1 135 ? 14.743 6.361 -15.570 1.00 98.50 135 PHE A C 1
ATOM 1047 O O . PHE A 1 135 ? 15.389 5.656 -16.346 1.00 98.50 135 PHE A O 1
ATOM 1054 N N . LEU A 1 136 ? 13.543 6.851 -15.908 1.00 98.31 136 LEU A N 1
ATOM 1055 C CA . LEU A 1 136 ? 12.964 6.665 -17.243 1.00 98.31 136 LEU A CA 1
ATOM 1056 C C . LEU A 1 136 ? 13.826 7.334 -18.322 1.00 98.31 136 LEU A C 1
ATOM 1058 O O . LEU A 1 136 ? 14.106 6.685 -19.329 1.00 98.31 136 LEU A O 1
ATOM 1062 N N . LYS A 1 137 ? 14.342 8.548 -18.076 1.00 97.88 137 LYS A N 1
ATOM 1063 C CA . LYS A 1 137 ? 15.315 9.216 -18.966 1.00 97.88 137 LYS A CA 1
ATOM 1064 C C . LYS A 1 137 ? 16.579 8.387 -19.165 1.00 97.88 137 LYS A C 1
ATOM 1066 O O . LYS A 1 137 ? 17.061 8.252 -20.293 1.00 97.88 137 LYS A O 1
ATOM 1071 N N . VAL A 1 138 ? 17.112 7.807 -18.083 1.00 97.69 138 VAL A N 1
ATOM 1072 C CA . VAL A 1 138 ? 18.292 6.927 -18.138 1.00 97.69 138 VAL A CA 1
ATOM 1073 C C . VAL A 1 138 ? 18.005 5.697 -19.007 1.00 97.69 138 VAL A C 1
ATOM 1075 O O . VAL A 1 138 ? 18.819 5.358 -19.868 1.00 97.69 138 VAL A O 1
ATOM 1078 N N . LEU A 1 139 ? 16.842 5.056 -18.843 1.00 97.56 139 LEU A N 1
ATOM 1079 C CA . LEU A 1 139 ? 16.431 3.915 -19.668 1.00 97.56 139 LEU A CA 1
ATOM 1080 C C . LEU A 1 139 ? 16.283 4.303 -21.144 1.00 97.56 139 LEU A C 1
ATOM 1082 O O . LEU A 1 139 ? 16.860 3.645 -22.009 1.00 97.56 139 LEU A O 1
ATOM 1086 N N . ASN A 1 140 ? 15.534 5.366 -21.440 1.00 95.94 140 ASN A N 1
ATOM 1087 C CA . ASN A 1 140 ? 15.238 5.792 -22.807 1.00 95.94 140 ASN A CA 1
ATOM 1088 C C . ASN A 1 140 ? 16.486 6.242 -23.571 1.00 95.94 140 ASN A C 1
ATOM 1090 O O . ASN A 1 140 ? 16.655 5.857 -24.727 1.00 95.94 140 ASN A O 1
ATOM 1094 N N . SER A 1 141 ? 17.388 6.979 -22.919 1.00 96.31 141 SER A N 1
ATOM 1095 C CA . SER A 1 141 ? 18.648 7.422 -23.533 1.00 96.31 141 SER A CA 1
ATOM 1096 C C . SER A 1 141 ? 19.563 6.252 -23.906 1.00 96.31 141 SER A C 1
ATOM 1098 O O . SER A 1 141 ? 20.380 6.371 -24.814 1.00 96.31 141 SER A O 1
ATOM 1100 N N . ASN A 1 142 ? 19.415 5.104 -23.235 1.00 96.62 142 ASN A N 1
ATOM 1101 C CA . ASN A 1 142 ? 20.285 3.945 -23.423 1.00 96.62 142 ASN A CA 1
ATOM 1102 C C . ASN A 1 142 ? 19.626 2.773 -24.157 1.00 96.62 142 ASN A C 1
ATOM 1104 O O . ASN A 1 142 ? 20.336 1.833 -24.498 1.00 96.62 142 ASN A O 1
ATOM 1108 N N . LYS A 1 143 ? 18.313 2.787 -24.438 1.00 95.38 143 LYS A N 1
ATOM 1109 C CA . LYS A 1 143 ? 17.584 1.592 -24.918 1.00 95.38 143 LYS A CA 1
ATOM 1110 C C . LYS A 1 143 ? 18.117 0.980 -26.219 1.00 95.38 143 LYS A C 1
ATOM 1112 O O . LYS A 1 143 ? 18.021 -0.228 -26.400 1.00 95.38 143 LYS A O 1
ATOM 1117 N N . TYR A 1 144 ? 18.748 1.774 -27.085 1.00 96.00 144 TYR A N 1
ATOM 1118 C CA . TYR A 1 144 ? 19.382 1.283 -28.317 1.00 96.00 144 TYR A CA 1
ATOM 1119 C C . TYR A 1 144 ? 20.838 0.813 -28.132 1.00 96.00 144 TYR A C 1
ATOM 1121 O O . TYR A 1 144 ? 21.379 0.145 -29.010 1.00 96.00 144 TYR A O 1
ATOM 1129 N N . ASN A 1 145 ? 21.467 1.094 -26.986 1.00 95.81 145 ASN A N 1
ATOM 1130 C CA . ASN A 1 145 ? 22.741 0.503 -26.579 1.00 95.81 145 ASN A CA 1
ATOM 1131 C C . ASN A 1 145 ? 22.465 -0.735 -25.714 1.00 95.81 145 ASN A C 1
ATOM 1133 O O . ASN A 1 145 ? 22.341 -0.650 -24.492 1.00 95.81 145 ASN A O 1
ATOM 1137 N N . THR A 1 146 ? 22.363 -1.902 -26.356 1.00 91.88 146 THR A N 1
ATOM 1138 C CA . THR A 1 146 ? 21.918 -3.146 -25.707 1.00 91.88 146 THR A CA 1
ATOM 1139 C C . THR A 1 146 ? 22.738 -3.518 -24.470 1.00 91.88 146 THR A C 1
ATOM 1141 O O . THR A 1 146 ? 22.155 -3.938 -23.472 1.00 91.88 146 THR A O 1
ATOM 1144 N N . PHE A 1 147 ? 24.064 -3.351 -24.503 1.00 94.44 147 PHE A N 1
ATOM 1145 C CA . PHE A 1 147 ? 24.927 -3.699 -23.371 1.00 94.44 147 PHE A CA 1
ATOM 1146 C C . PHE A 1 147 ? 24.674 -2.784 -22.168 1.00 94.44 147 PHE A C 1
ATOM 1148 O O . PHE A 1 147 ? 24.382 -3.267 -21.072 1.00 94.44 147 PHE A O 1
ATOM 1155 N N . THR A 1 148 ? 24.726 -1.465 -22.378 1.00 96.44 148 THR A N 1
ATOM 1156 C CA . THR A 1 148 ? 24.506 -0.485 -21.305 1.00 96.44 148 THR A CA 1
ATOM 1157 C C . THR A 1 148 ? 23.079 -0.566 -20.764 1.00 96.44 148 THR A C 1
ATOM 1159 O O . THR A 1 148 ? 22.885 -0.587 -19.549 1.00 96.44 148 THR A O 1
ATOM 1162 N N . TYR A 1 149 ? 22.080 -0.706 -21.641 1.00 97.19 149 TYR A N 1
ATOM 1163 C CA . TYR A 1 149 ? 20.683 -0.879 -21.245 1.00 97.19 149 TYR A CA 1
ATOM 1164 C C . TYR A 1 149 ? 20.480 -2.106 -20.352 1.00 97.19 149 TYR A C 1
ATOM 1166 O O . TYR A 1 149 ? 19.886 -1.991 -19.282 1.00 97.19 149 TYR A O 1
ATOM 1174 N N . GLN A 1 150 ? 21.007 -3.272 -20.746 1.00 96.50 150 GLN A N 1
ATOM 1175 C CA . GLN A 1 150 ? 20.887 -4.493 -19.942 1.00 96.50 150 GLN A CA 1
ATOM 1176 C C . GLN A 1 150 ? 21.558 -4.348 -18.572 1.00 96.50 150 GLN A C 1
ATOM 1178 O O . GLN A 1 150 ? 21.009 -4.828 -17.580 1.00 96.50 150 GLN A O 1
ATOM 1183 N N . LYS A 1 151 ? 22.693 -3.640 -18.477 1.00 96.94 151 LYS A N 1
ATOM 1184 C CA . LYS A 1 151 ? 23.320 -3.334 -17.181 1.00 96.94 151 LYS A CA 1
ATOM 1185 C C . LYS A 1 151 ? 22.463 -2.418 -16.308 1.00 96.94 151 LYS A C 1
ATOM 1187 O O . LYS A 1 151 ? 22.297 -2.715 -15.130 1.00 96.94 151 LYS A O 1
ATOM 1192 N N . ILE A 1 152 ? 21.879 -1.357 -16.868 1.00 98.19 152 ILE A N 1
ATOM 1193 C CA . ILE A 1 152 ? 20.968 -0.450 -16.142 1.00 98.19 152 ILE A CA 1
ATOM 1194 C C . ILE A 1 152 ? 19.739 -1.213 -15.627 1.00 98.19 152 ILE A C 1
ATOM 1196 O O . ILE A 1 152 ? 19.358 -1.077 -14.464 1.00 98.19 152 ILE A O 1
ATOM 1200 N N . VAL A 1 153 ? 19.136 -2.049 -16.476 1.00 98.38 153 VAL A N 1
ATOM 1201 C CA . VAL A 1 153 ? 17.993 -2.895 -16.105 1.00 98.38 153 VAL A CA 1
ATOM 1202 C C . VAL A 1 153 ? 18.384 -3.886 -15.006 1.00 98.38 153 VAL A C 1
ATOM 1204 O O . VAL A 1 153 ? 17.684 -3.991 -13.997 1.00 98.38 153 VAL A O 1
ATOM 1207 N N . SER A 1 154 ? 19.529 -4.556 -15.152 1.00 98.12 154 SER A N 1
ATOM 1208 C CA . SER A 1 154 ? 20.055 -5.474 -14.136 1.00 98.12 154 SER A CA 1
ATOM 1209 C C . SER A 1 154 ? 20.305 -4.761 -12.808 1.00 98.12 154 SER A C 1
ATOM 1211 O O . SER A 1 154 ? 20.013 -5.330 -11.759 1.00 98.12 154 SER A O 1
ATOM 1213 N N . PHE A 1 155 ? 20.765 -3.504 -12.832 1.00 98.44 155 PHE A N 1
ATOM 1214 C CA . PHE A 1 155 ? 20.995 -2.719 -11.620 1.00 98.44 155 PHE A CA 1
ATOM 1215 C C . PHE A 1 155 ? 19.687 -2.400 -10.886 1.00 98.44 155 PHE A C 1
ATOM 1217 O O . PHE A 1 155 ? 19.592 -2.589 -9.673 1.00 98.44 155 PHE A O 1
ATOM 1224 N N . PHE A 1 156 ? 18.638 -2.013 -11.621 1.00 98.69 156 PHE A N 1
ATOM 1225 C CA . PHE A 1 156 ? 17.298 -1.830 -11.056 1.00 98.69 156 PHE A CA 1
ATOM 1226 C C . PHE A 1 156 ? 16.790 -3.104 -10.366 1.00 98.69 156 PHE A C 1
ATOM 1228 O O . PHE A 1 156 ? 16.381 -3.058 -9.204 1.00 98.69 156 PHE A O 1
ATOM 1235 N N . PHE A 1 157 ? 16.858 -4.256 -11.043 1.00 98.62 157 PHE A N 1
ATOM 1236 C CA . PHE A 1 157 ? 16.415 -5.524 -10.457 1.00 98.62 157 PHE A CA 1
ATOM 1237 C C . PHE A 1 157 ? 17.319 -6.009 -9.325 1.00 98.62 157 PHE A C 1
ATOM 1239 O O . PHE A 1 157 ? 16.828 -6.648 -8.398 1.00 98.62 157 PHE A O 1
ATOM 1246 N N . PHE A 1 158 ? 18.617 -5.712 -9.360 1.00 98.31 158 PHE A N 1
ATOM 1247 C CA . PHE A 1 158 ? 19.536 -6.019 -8.266 1.00 98.31 158 PHE A CA 1
ATOM 1248 C C . PHE A 1 158 ? 19.133 -5.241 -7.012 1.00 98.31 158 PHE A C 1
ATOM 1250 O O . PHE A 1 158 ? 18.918 -5.836 -5.957 1.00 98.31 158 PHE A O 1
ATOM 1257 N N . ARG A 1 159 ? 18.923 -3.925 -7.138 1.00 97.81 159 ARG A N 1
ATOM 1258 C CA . ARG A 1 159 ? 18.514 -3.062 -6.022 1.00 97.81 159 ARG A CA 1
ATOM 1259 C C . ARG A 1 159 ? 17.133 -3.424 -5.478 1.00 97.81 159 ARG A C 1
ATOM 1261 O O . ARG A 1 159 ? 16.935 -3.379 -4.265 1.00 97.81 159 ARG A O 1
ATOM 1268 N N . LEU A 1 160 ? 16.203 -3.854 -6.337 1.00 97.25 160 LEU A N 1
ATOM 1269 C CA . LEU A 1 160 ? 14.916 -4.406 -5.902 1.00 97.25 160 LEU A CA 1
ATOM 1270 C C . LEU A 1 160 ? 15.095 -5.664 -5.048 1.00 97.25 160 LEU A C 1
ATOM 1272 O O . LEU A 1 160 ? 14.512 -5.750 -3.967 1.00 97.25 160 LEU A O 1
ATOM 1276 N N . SER A 1 161 ? 15.907 -6.616 -5.511 1.00 97.00 161 SER A N 1
ATOM 1277 C CA . SER A 1 161 ? 16.178 -7.856 -4.781 1.00 97.00 161 SER A CA 1
ATOM 1278 C C . SER A 1 161 ? 16.881 -7.597 -3.447 1.00 97.00 161 SER A C 1
ATOM 1280 O O . SER A 1 161 ? 16.520 -8.213 -2.446 1.00 97.00 161 SER A O 1
ATOM 1282 N N . GLN A 1 162 ? 17.841 -6.666 -3.397 1.00 96.50 162 GLN A N 1
ATOM 1283 C CA . GLN A 1 162 ? 18.500 -6.271 -2.145 1.00 96.50 162 GLN A CA 1
ATOM 1284 C C . GLN A 1 162 ? 17.502 -5.684 -1.147 1.00 96.50 162 GLN A C 1
ATOM 1286 O O . GLN A 1 162 ? 17.455 -6.116 0.001 1.00 96.50 162 GLN A O 1
ATOM 1291 N N . TYR A 1 163 ? 16.642 -4.768 -1.594 1.00 96.19 163 TYR A N 1
ATOM 1292 C CA . TYR A 1 163 ? 15.619 -4.181 -0.731 1.00 96.19 163 TYR A CA 1
ATOM 1293 C C . TYR A 1 163 ? 14.601 -5.217 -0.225 1.00 96.19 163 TYR A C 1
ATOM 1295 O O . TYR A 1 163 ? 14.198 -5.190 0.937 1.00 96.19 163 TYR A O 1
ATOM 1303 N N . ALA A 1 164 ? 14.200 -6.165 -1.075 1.00 95.62 164 ALA A N 1
ATOM 1304 C CA . ALA A 1 164 ? 13.310 -7.249 -0.673 1.00 95.62 164 ALA A CA 1
ATOM 1305 C C . ALA A 1 164 ? 13.946 -8.146 0.402 1.00 95.62 164 ALA A C 1
ATOM 1307 O O . ALA A 1 164 ? 13.286 -8.472 1.390 1.00 95.62 164 ALA A O 1
ATOM 1308 N N . LYS A 1 165 ? 15.231 -8.496 0.242 1.00 95.19 165 LYS A N 1
ATOM 1309 C CA . LYS A 1 165 ? 16.001 -9.238 1.253 1.00 95.19 165 LYS A CA 1
ATOM 1310 C C . LYS A 1 165 ? 16.090 -8.452 2.557 1.00 95.19 165 LYS A C 1
ATOM 1312 O O . LYS A 1 165 ? 15.792 -9.015 3.602 1.00 95.19 165 LYS A O 1
ATOM 1317 N N . GLU A 1 166 ? 16.397 -7.157 2.484 1.00 95.69 166 GLU A N 1
ATOM 1318 C CA . GLU A 1 166 ? 16.471 -6.261 3.644 1.00 95.69 166 GLU A CA 1
ATOM 1319 C C . GLU A 1 166 ? 15.159 -6.265 4.449 1.00 95.69 166 GLU A C 1
ATOM 1321 O O . GLU A 1 166 ? 15.183 -6.442 5.666 1.00 95.69 166 GLU A O 1
ATOM 1326 N N . ILE A 1 167 ? 14.002 -6.155 3.780 1.00 94.56 167 ILE A N 1
ATOM 1327 C CA . ILE A 1 167 ? 12.680 -6.210 4.431 1.00 94.56 167 ILE A CA 1
ATOM 1328 C C . ILE A 1 167 ? 12.403 -7.556 5.101 1.00 94.56 167 ILE A C 1
ATOM 1330 O O . ILE A 1 167 ? 11.802 -7.588 6.182 1.00 94.56 167 ILE A O 1
ATOM 1334 N N . GLN A 1 168 ? 12.782 -8.654 4.450 1.00 92.81 168 GLN A N 1
ATOM 1335 C CA . GLN A 1 168 ? 12.541 -10.006 4.954 1.00 92.81 168 GLN A CA 1
ATOM 1336 C C . GLN A 1 168 ? 13.448 -10.340 6.138 1.00 92.81 168 GLN A C 1
ATOM 1338 O O . GLN A 1 168 ? 12.996 -10.969 7.089 1.00 92.81 168 GLN A O 1
ATOM 1343 N N . SER A 1 169 ? 14.705 -9.895 6.104 1.00 94.94 169 SER A N 1
ATOM 1344 C CA . SER A 1 169 ? 15.661 -10.111 7.191 1.00 94.94 169 SER A CA 1
ATOM 1345 C C . SER A 1 169 ? 15.495 -9.136 8.356 1.00 94.94 169 SER A C 1
ATOM 1347 O O . SER A 1 169 ? 16.142 -9.315 9.385 1.00 94.94 169 SER A O 1
ATOM 1349 N N . PHE A 1 170 ? 14.682 -8.083 8.207 1.00 95.50 170 PHE A N 1
ATOM 1350 C CA . PHE A 1 170 ? 14.506 -7.088 9.259 1.00 95.50 170 PHE A CA 1
ATOM 1351 C C . PHE A 1 170 ? 13.845 -7.728 10.493 1.00 95.50 170 PHE A C 1
ATOM 1353 O O . PHE A 1 170 ? 12.716 -8.221 10.384 1.00 95.50 170 PHE A O 1
ATOM 1360 N N . PRO A 1 171 ? 14.498 -7.711 11.669 1.00 94.56 171 PRO A N 1
ATOM 1361 C CA . PRO A 1 171 ? 13.967 -8.363 12.857 1.00 94.56 171 PRO A CA 1
ATOM 1362 C C . PRO A 1 171 ? 12.701 -7.651 13.336 1.00 94.56 171 PRO A C 1
ATOM 1364 O O . PRO A 1 171 ? 12.665 -6.423 13.402 1.00 94.56 171 PRO A O 1
ATOM 1367 N N . ILE A 1 172 ? 11.675 -8.415 13.711 1.00 95.75 172 ILE A N 1
ATOM 1368 C CA . ILE A 1 172 ? 10.463 -7.895 14.352 1.00 95.75 172 ILE A CA 1
ATOM 1369 C C . ILE A 1 172 ? 10.453 -8.353 15.801 1.00 95.75 172 ILE A C 1
ATOM 1371 O O . ILE A 1 172 ? 10.410 -9.551 16.082 1.00 95.75 172 ILE A O 1
ATOM 1375 N N . TYR A 1 173 ? 10.483 -7.392 16.719 1.00 93.94 173 TYR A N 1
ATOM 1376 C CA . TYR A 1 173 ? 10.339 -7.687 18.132 1.00 93.94 173 TYR A CA 1
ATOM 1377 C C . TYR A 1 173 ? 8.905 -8.131 18.425 1.00 93.94 173 TYR A C 1
ATOM 1379 O O . TYR A 1 173 ? 7.948 -7.459 18.037 1.00 93.94 173 TYR A O 1
ATOM 1387 N N . THR A 1 174 ? 8.754 -9.249 19.130 1.00 92.75 174 THR A N 1
ATOM 1388 C CA . THR A 1 174 ? 7.451 -9.722 19.603 1.00 92.75 174 THR A CA 1
ATOM 1389 C C . THR A 1 174 ? 7.348 -9.472 21.106 1.00 92.75 174 THR A C 1
ATOM 1391 O O . THR A 1 174 ? 8.129 -10.063 21.852 1.00 92.75 174 THR A O 1
ATOM 1394 N N . PRO A 1 175 ? 6.406 -8.623 21.560 1.00 90.50 175 PRO A N 1
ATOM 1395 C CA . PRO A 1 175 ? 6.085 -8.446 22.974 1.00 90.50 175 PRO A CA 1
ATOM 1396 C C . PRO A 1 175 ? 5.999 -9.755 23.763 1.00 90.50 175 PRO A C 1
ATOM 1398 O O . PRO A 1 175 ? 5.465 -10.751 23.275 1.00 90.50 175 PRO A O 1
ATOM 1401 N N . ASN A 1 176 ? 6.478 -9.744 25.012 1.00 88.25 176 ASN A N 1
ATOM 1402 C CA . ASN A 1 176 ? 6.297 -10.886 25.905 1.00 88.25 176 ASN A CA 1
ATOM 1403 C C . ASN A 1 176 ? 4.794 -11.110 26.165 1.00 88.25 176 ASN A C 1
ATOM 1405 O O . ASN A 1 176 ? 4.105 -10.221 26.673 1.00 88.25 176 ASN A O 1
ATOM 1409 N N . LYS A 1 177 ? 4.318 -12.321 25.854 1.00 87.12 177 LYS A N 1
ATOM 1410 C CA . LYS A 1 177 ? 2.933 -12.779 26.041 1.00 87.12 177 LYS A CA 1
ATOM 1411 C C . LYS A 1 177 ? 2.441 -12.663 27.490 1.00 87.12 177 LYS A C 1
ATOM 1413 O O . LYS A 1 177 ? 1.251 -12.473 27.716 1.00 87.12 177 LYS A O 1
ATOM 1418 N N . GLU A 1 178 ? 3.340 -12.720 28.469 1.00 81.69 178 GLU A N 1
ATOM 1419 C CA . GLU A 1 178 ? 3.003 -12.563 29.891 1.00 81.69 178 GLU A CA 1
ATOM 1420 C C . GLU A 1 178 ? 2.681 -11.106 30.279 1.00 81.69 178 GLU A C 1
ATOM 1422 O O . GLU A 1 178 ? 2.049 -10.866 31.304 1.00 81.69 178 GLU A O 1
ATOM 1427 N N . ASN A 1 179 ? 3.056 -10.127 29.444 1.00 83.44 179 ASN A N 1
ATOM 1428 C CA . ASN A 1 179 ? 2.960 -8.692 29.738 1.00 83.44 179 ASN A CA 1
ATOM 1429 C C . ASN A 1 179 ? 2.001 -7.932 28.802 1.00 83.44 179 ASN A C 1
ATOM 1431 O O . ASN A 1 179 ? 2.156 -6.726 28.594 1.00 83.44 179 ASN A O 1
ATOM 1435 N N . LEU A 1 180 ? 0.981 -8.602 28.257 1.00 91.19 180 LEU A N 1
ATOM 1436 C CA . LEU A 1 180 ? -0.061 -7.983 27.422 1.00 91.19 180 LEU A CA 1
ATOM 1437 C C . LEU A 1 180 ? -1.085 -7.199 28.265 1.00 91.19 180 LEU A C 1
ATOM 1439 O O . LEU A 1 180 ? -2.268 -7.515 28.306 1.00 91.19 180 LEU A O 1
ATOM 1443 N N . ASN A 1 181 ? -0.603 -6.180 28.976 1.00 91.50 181 ASN A N 1
ATOM 1444 C CA . ASN A 1 181 ? -1.373 -5.334 29.888 1.00 91.50 181 ASN A CA 1
ATOM 1445 C C . ASN A 1 181 ? -1.658 -3.939 29.284 1.00 91.50 181 ASN A C 1
ATOM 1447 O O . ASN A 1 181 ? -1.503 -3.707 28.085 1.00 91.50 181 ASN A O 1
ATOM 1451 N N . GLN A 1 182 ? -2.065 -2.972 30.112 1.00 94.56 182 GLN A N 1
ATOM 1452 C CA . GLN A 1 182 ? -2.367 -1.613 29.647 1.00 94.56 182 GLN A CA 1
ATOM 1453 C C . GLN A 1 182 ? -1.162 -0.865 29.047 1.00 94.56 182 GLN A C 1
ATOM 1455 O O . GLN A 1 182 ? -1.360 -0.011 28.186 1.00 94.56 182 GLN A O 1
ATOM 1460 N N . ASN A 1 183 ? 0.081 -1.221 29.391 1.00 94.56 183 ASN A N 1
ATOM 1461 C CA . ASN A 1 183 ? 1.257 -0.666 28.712 1.00 94.56 183 ASN A CA 1
ATOM 1462 C C . ASN A 1 183 ? 1.348 -1.166 27.265 1.00 94.56 183 ASN A C 1
ATOM 1464 O O . ASN A 1 183 ? 1.629 -0.378 26.362 1.00 94.56 183 ASN A O 1
ATOM 1468 N N . PHE A 1 184 ? 1.041 -2.445 27.017 1.00 96.62 184 PHE A N 1
ATOM 1469 C CA . PHE A 1 184 ? 0.927 -2.968 25.653 1.00 96.62 184 PHE A CA 1
ATOM 1470 C C . PHE A 1 184 ? -0.163 -2.218 24.874 1.00 96.62 184 PHE A C 1
ATOM 1472 O O . PHE A 1 184 ? 0.076 -1.772 23.752 1.00 96.62 184 PHE A O 1
ATOM 1479 N N . ALA A 1 185 ? -1.324 -1.990 25.492 1.00 97.44 185 ALA A N 1
ATOM 1480 C CA . ALA A 1 185 ? -2.419 -1.247 24.875 1.00 97.44 185 ALA A CA 1
ATOM 1481 C C . ALA A 1 185 ? -2.061 0.222 24.565 1.00 97.44 185 ALA A C 1
ATOM 1483 O O . ALA A 1 185 ? -2.390 0.754 23.496 1.00 97.44 185 ALA A O 1
ATOM 1484 N N . TYR A 1 186 ? -1.332 0.879 25.468 1.00 97.25 186 TYR A N 1
ATOM 1485 C CA . TYR A 1 186 ? -0.797 2.223 25.262 1.00 97.25 186 TYR A CA 1
ATOM 1486 C C . TYR A 1 186 ? 0.211 2.274 24.103 1.00 97.25 186 TYR A C 1
ATOM 1488 O O . TYR A 1 186 ? 0.140 3.170 23.253 1.00 97.25 186 TYR A O 1
ATOM 1496 N N . ASN A 1 187 ? 1.119 1.300 24.025 1.00 97.44 187 ASN A N 1
ATOM 1497 C CA . ASN A 1 187 ? 2.105 1.216 22.950 1.00 97.44 187 ASN A CA 1
ATOM 1498 C C . ASN A 1 187 ? 1.434 0.930 21.602 1.00 97.44 187 ASN A C 1
ATOM 1500 O O . ASN A 1 187 ? 1.742 1.607 20.622 1.00 97.44 187 ASN A O 1
ATOM 1504 N N . LEU A 1 188 ? 0.455 0.019 21.556 1.00 98.25 188 LEU A N 1
ATOM 1505 C CA . LEU A 1 188 ? -0.293 -0.292 20.335 1.00 98.25 188 LEU A CA 1
ATOM 1506 C C . LEU A 1 188 ? -1.088 0.915 19.831 1.00 98.25 188 LEU A C 1
ATOM 1508 O O . LEU A 1 188 ? -0.982 1.277 18.661 1.00 98.25 188 LEU A O 1
ATOM 1512 N N . SER A 1 189 ? -1.831 1.592 20.708 1.00 98.12 189 SER A N 1
ATOM 1513 C CA . SER A 1 189 ? -2.556 2.814 20.329 1.00 98.12 189 SER A CA 1
ATOM 1514 C C . SER A 1 189 ? -1.616 3.935 19.863 1.00 98.12 189 SER A C 1
ATOM 1516 O O . SER A 1 189 ? -1.913 4.642 18.898 1.00 98.12 189 SER A O 1
ATOM 1518 N N . SER A 1 190 ? -0.442 4.073 20.484 1.00 97.88 190 SER A N 1
ATOM 1519 C CA . SER A 1 190 ? 0.579 5.038 20.058 1.00 97.88 190 SER A CA 1
ATOM 1520 C C . SER A 1 190 ? 1.204 4.674 18.706 1.00 97.88 190 SER A C 1
ATOM 1522 O O . SER A 1 190 ? 1.428 5.561 17.877 1.00 97.88 190 SER A O 1
ATOM 1524 N N . PHE A 1 191 ? 1.437 3.385 18.442 1.00 97.88 191 PHE A N 1
ATOM 1525 C CA . PHE A 1 191 ? 1.896 2.886 17.145 1.00 97.88 191 PHE A CA 1
ATOM 1526 C C . PHE A 1 191 ? 0.886 3.207 16.041 1.00 97.88 191 PHE A C 1
ATOM 1528 O O . PHE A 1 191 ? 1.252 3.806 15.030 1.00 97.88 191 PHE A O 1
ATOM 1535 N N . VAL A 1 192 ? -0.394 2.904 16.279 1.00 97.56 192 VAL A N 1
ATOM 1536 C CA . VAL A 1 192 ? -1.495 3.147 15.338 1.00 97.56 192 VAL A CA 1
ATOM 1537 C C . VAL A 1 192 ? -1.588 4.616 14.917 1.00 97.56 192 VAL A C 1
ATOM 1539 O O . VAL A 1 192 ? -1.717 4.916 13.730 1.00 97.56 192 VAL A O 1
ATOM 1542 N N . ILE A 1 193 ? -1.480 5.540 15.875 1.00 96.69 193 ILE A N 1
ATOM 1543 C CA . ILE A 1 193 ? -1.579 6.982 15.607 1.00 96.69 193 ILE A CA 1
ATOM 1544 C C . ILE A 1 193 ? -0.322 7.516 14.907 1.00 96.69 193 ILE A C 1
ATOM 1546 O O . ILE A 1 193 ? -0.417 8.341 13.998 1.00 96.69 193 ILE A O 1
ATOM 1550 N N . SER A 1 194 ? 0.865 7.077 15.332 1.00 95.75 194 SER A N 1
ATOM 1551 C CA . SER A 1 194 ? 2.138 7.602 14.814 1.00 95.75 194 SER A CA 1
ATOM 1552 C C . SER A 1 194 ? 2.542 7.009 13.463 1.00 95.75 194 SER A C 1
ATOM 1554 O O . SER A 1 194 ? 3.273 7.649 12.705 1.00 95.75 194 SER A O 1
ATOM 1556 N N . THR A 1 195 ? 2.052 5.810 13.139 1.00 95.25 195 THR A N 1
ATOM 1557 C CA . THR A 1 195 ? 2.449 5.051 11.950 1.00 95.25 195 THR A CA 1
ATOM 1558 C C . THR A 1 195 ? 1.217 4.538 11.199 1.00 95.25 195 THR A C 1
ATOM 1560 O O . THR A 1 195 ? 0.971 3.343 11.159 1.00 95.25 195 THR A O 1
ATOM 1563 N N . PRO A 1 196 ? 0.409 5.403 10.563 1.00 91.31 196 PRO A N 1
ATOM 1564 C CA . PRO A 1 196 ? -0.860 4.961 9.982 1.00 91.31 196 PRO A CA 1
ATOM 1565 C C . PRO A 1 196 ? -0.760 4.193 8.669 1.00 91.31 196 PRO A C 1
ATOM 1567 O O . PRO A 1 196 ? -1.715 3.531 8.279 1.00 91.31 196 PRO A O 1
ATOM 1570 N N . GLU A 1 197 ? 0.350 4.340 7.941 1.00 88.69 197 GLU A N 1
ATOM 1571 C CA . GLU A 1 197 ? 0.569 3.706 6.633 1.00 88.69 197 GLU A CA 1
ATOM 1572 C C . GLU A 1 197 ? -0.633 3.856 5.679 1.00 88.69 197 GLU A C 1
ATOM 1574 O O . GLU A 1 197 ? -1.265 2.896 5.249 1.00 88.69 197 GLU A O 1
ATOM 1579 N N . SER A 1 198 ? -0.999 5.109 5.393 1.00 82.88 198 SER A N 1
ATOM 1580 C CA . SER A 1 198 ? -2.181 5.480 4.594 1.00 82.88 198 SER A CA 1
ATOM 1581 C C . SER A 1 198 ? -3.541 5.039 5.155 1.00 82.88 198 SER A C 1
ATOM 1583 O O . SER A 1 198 ? -4.548 5.382 4.539 1.00 82.88 198 SER A O 1
ATOM 1585 N N . GLY A 1 199 ? -3.582 4.402 6.327 1.00 89.88 199 GLY A N 1
ATOM 1586 C CA . GLY A 1 199 ? -4.771 3.859 6.989 1.00 89.88 199 GLY A CA 1
ATOM 1587 C C . GLY A 1 199 ? -4.696 2.345 7.233 1.00 89.88 199 GLY A C 1
ATOM 1588 O O . GLY A 1 199 ? -5.504 1.824 7.991 1.00 89.88 199 GLY A O 1
ATOM 1589 N N . ALA A 1 200 ? -3.707 1.642 6.663 1.00 90.25 200 ALA A N 1
ATOM 1590 C CA . ALA A 1 200 ? -3.611 0.182 6.758 1.00 90.25 200 ALA A CA 1
ATOM 1591 C C . ALA A 1 200 ? -3.452 -0.316 8.196 1.00 90.25 200 ALA A C 1
ATOM 1593 O O . ALA A 1 200 ? -4.089 -1.287 8.588 1.00 90.25 200 ALA A O 1
ATOM 1594 N N . ILE A 1 201 ? -2.629 0.368 8.991 1.00 94.62 201 ILE A N 1
ATOM 1595 C CA . ILE A 1 201 ? -2.388 -0.008 10.386 1.00 94.62 201 ILE A CA 1
ATOM 1596 C C . ILE A 1 201 ? -3.625 0.196 11.269 1.00 94.62 201 ILE A C 1
ATOM 1598 O O . ILE A 1 201 ? -4.038 -0.774 11.902 1.00 94.62 201 ILE A O 1
ATOM 1602 N N . PRO A 1 202 ? -4.244 1.393 11.341 1.00 96.50 202 PRO A N 1
ATOM 1603 C CA . PRO A 1 202 ? -5.425 1.583 12.178 1.00 96.50 202 PRO A CA 1
ATOM 1604 C C . PRO A 1 202 ? -6.565 0.635 11.781 1.00 96.50 202 PRO A C 1
ATOM 1606 O O . PRO A 1 202 ? -7.149 0.008 12.661 1.00 96.50 202 PRO A O 1
ATOM 1609 N N . GLN A 1 203 ? -6.823 0.446 10.483 1.00 95.75 203 GLN A N 1
ATOM 1610 C CA . GLN A 1 203 ? -7.862 -0.468 9.998 1.00 95.75 203 GLN A CA 1
ATOM 1611 C C . GLN A 1 203 ? -7.585 -1.933 10.381 1.00 95.75 203 GLN A C 1
ATOM 1613 O O . GLN A 1 203 ? -8.480 -2.615 10.887 1.00 95.75 203 GLN A O 1
ATOM 1618 N N . PHE A 1 204 ? -6.349 -2.414 10.203 1.00 96.12 204 PHE A N 1
ATOM 1619 C CA . PHE A 1 204 ? -5.969 -3.778 10.582 1.00 96.12 204 PHE A CA 1
ATOM 1620 C C . PHE A 1 204 ? -6.080 -4.008 12.094 1.00 96.12 204 PHE A C 1
ATOM 1622 O O . PHE A 1 204 ? -6.623 -5.020 12.532 1.00 96.12 204 PHE A O 1
ATOM 1629 N N . VAL A 1 205 ? -5.614 -3.058 12.910 1.00 97.56 205 VAL A N 1
ATOM 1630 C CA . VAL A 1 205 ? -5.6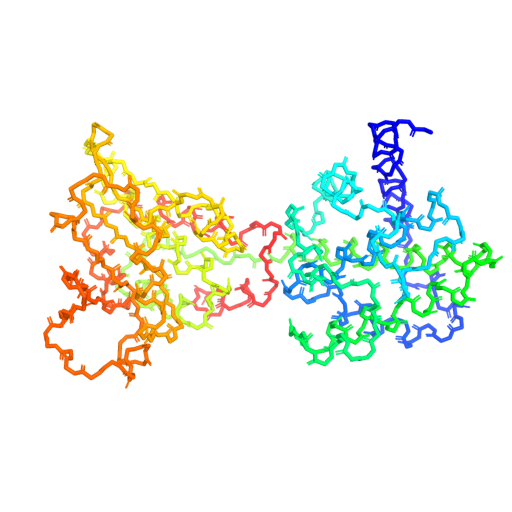68 -3.180 14.375 1.00 97.56 205 VAL A CA 1
ATOM 1631 C C . VAL A 1 205 ? -7.112 -3.185 14.874 1.00 97.56 205 VAL A C 1
ATOM 1633 O O . VAL A 1 205 ? -7.480 -4.061 15.654 1.00 97.56 205 VAL A O 1
ATOM 1636 N N . VAL A 1 206 ? -7.945 -2.249 14.406 1.00 98.00 206 VAL A N 1
ATOM 1637 C CA . VAL A 1 206 ? -9.357 -2.165 14.813 1.00 98.00 206 VAL A CA 1
ATOM 1638 C C . VAL A 1 206 ? -10.128 -3.417 14.398 1.00 98.00 206 VAL A C 1
ATOM 1640 O O . VAL A 1 206 ? -10.818 -4.010 15.227 1.00 98.00 206 VAL A O 1
ATOM 1643 N N . SER A 1 207 ? -9.973 -3.869 13.152 1.00 97.56 207 SER A N 1
ATOM 1644 C CA . SER A 1 207 ? -10.635 -5.093 12.679 1.00 97.56 207 SER A CA 1
ATOM 1645 C C . SER A 1 207 ? -10.165 -6.344 13.420 1.00 97.56 207 SER A C 1
ATOM 1647 O O . SER A 1 207 ? -10.994 -7.175 13.782 1.00 97.56 207 SER A O 1
ATOM 1649 N N . SER A 1 208 ? -8.868 -6.461 13.716 1.00 97.62 208 SER A N 1
ATOM 1650 C CA . SER A 1 208 ? -8.327 -7.594 14.474 1.00 97.62 208 SER A CA 1
ATOM 1651 C C . SER A 1 208 ? -8.862 -7.623 15.905 1.00 97.62 208 SER A C 1
ATOM 1653 O O . SER A 1 208 ? -9.264 -8.676 16.388 1.00 97.62 208 SER A O 1
ATOM 1655 N N . ILE A 1 209 ? -8.940 -6.472 16.579 1.00 98.38 209 ILE A N 1
ATOM 1656 C CA . ILE A 1 209 ? -9.532 -6.383 17.920 1.00 98.38 209 ILE A CA 1
ATOM 1657 C C . ILE A 1 209 ? -11.014 -6.780 17.881 1.00 98.38 209 ILE A C 1
ATOM 1659 O O . ILE A 1 209 ? -11.430 -7.628 18.668 1.00 98.38 209 ILE A O 1
ATOM 1663 N N . LEU A 1 210 ? -11.796 -6.238 16.939 1.00 97.94 210 LEU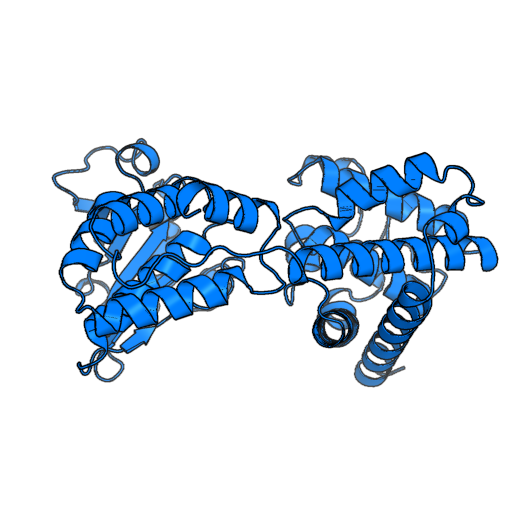 A N 1
ATOM 1664 C CA . LEU A 1 210 ? -13.208 -6.602 16.766 1.00 97.94 210 LEU A CA 1
ATOM 1665 C C . LEU A 1 210 ? -13.382 -8.102 16.503 1.00 97.94 210 LEU A C 1
ATOM 1667 O O . LEU A 1 210 ? -14.258 -8.725 17.102 1.00 97.94 210 LEU A O 1
ATOM 1671 N N . LYS A 1 211 ? -12.536 -8.692 15.645 1.00 97.31 211 LYS A N 1
ATOM 1672 C CA . LYS A 1 211 ? -12.542 -10.131 15.337 1.00 97.31 211 LYS A CA 1
ATOM 1673 C C . LYS A 1 211 ? -12.438 -10.952 16.618 1.00 97.31 211 LYS A C 1
ATOM 1675 O O . LYS A 1 211 ? -13.199 -11.899 16.785 1.00 97.31 211 LYS A O 1
ATOM 1680 N N . TYR A 1 212 ? -11.540 -10.578 17.529 1.00 98.00 212 TYR A N 1
ATOM 1681 C CA . TYR A 1 212 ? -11.377 -11.295 18.792 1.00 98.00 212 TYR A CA 1
ATOM 1682 C C . TYR A 1 212 ? -12.477 -10.998 19.810 1.00 98.00 212 TYR A C 1
ATOM 1684 O O . TYR A 1 212 ? -12.863 -11.917 20.526 1.00 98.00 212 TYR A O 1
ATOM 1692 N N . ILE A 1 213 ? -13.037 -9.783 19.847 1.00 97.75 213 ILE A N 1
ATOM 1693 C CA . ILE A 1 213 ? -14.214 -9.473 20.680 1.00 97.75 213 ILE A CA 1
ATOM 1694 C C . ILE A 1 213 ? -15.388 -10.396 20.322 1.00 97.75 213 ILE A C 1
ATOM 1696 O O . ILE A 1 213 ? -16.036 -10.943 21.213 1.00 97.75 213 ILE A O 1
ATOM 1700 N N . TYR A 1 214 ? -15.643 -10.596 19.026 1.00 97.12 214 TYR A N 1
ATOM 1701 C CA . TYR A 1 214 ? -16.816 -11.324 18.532 1.00 97.12 214 TYR A CA 1
ATOM 1702 C C . TYR A 1 214 ? -16.574 -12.795 18.193 1.00 97.12 214 TYR A C 1
ATOM 1704 O O . TYR A 1 214 ? -17.492 -13.469 17.733 1.00 97.12 214 TYR A O 1
ATOM 1712 N N . GLU A 1 215 ? -15.383 -13.324 18.450 1.00 94.69 215 GLU A N 1
ATOM 1713 C CA . GLU A 1 215 ? -14.974 -14.639 17.955 1.00 94.69 215 GLU A CA 1
ATOM 1714 C C . GLU A 1 215 ? -15.889 -15.804 18.365 1.00 94.69 215 GLU A C 1
ATOM 1716 O O . GLU A 1 215 ? -16.084 -16.737 17.592 1.00 94.69 215 GLU A O 1
ATOM 1721 N N . ASN A 1 216 ? -16.471 -15.745 19.564 1.00 93.75 216 ASN A N 1
ATOM 1722 C CA . ASN A 1 216 ? -17.381 -16.777 20.077 1.00 93.75 216 ASN A CA 1
ATOM 1723 C C . ASN A 1 216 ? -18.861 -16.383 19.933 1.00 93.75 216 ASN A C 1
ATOM 1725 O O . ASN A 1 216 ? -19.715 -16.872 20.671 1.00 93.75 216 ASN A O 1
ATOM 1729 N N . SER A 1 217 ? -19.167 -15.455 19.027 1.00 95.44 217 SER A N 1
ATOM 1730 C CA . SER A 1 217 ? -20.519 -14.966 18.765 1.00 95.44 217 SER A CA 1
ATOM 1731 C C . SER A 1 217 ? -20.971 -15.314 17.344 1.00 95.44 217 SER A C 1
ATOM 1733 O O . SER A 1 217 ? -20.202 -15.817 16.533 1.00 95.44 217 SER A O 1
ATOM 1735 N N . GLN A 1 218 ? -22.233 -15.021 17.030 1.00 96.06 218 GLN A N 1
ATOM 1736 C CA . GLN A 1 218 ? -22.772 -15.108 15.663 1.00 96.06 218 GLN A CA 1
ATOM 1737 C C . GLN A 1 218 ? -22.456 -13.860 14.818 1.00 96.06 218 GLN A C 1
ATOM 1739 O O . GLN A 1 218 ? -22.978 -13.718 13.716 1.00 96.06 218 GLN A O 1
ATOM 1744 N N . ILE A 1 219 ? -21.672 -12.921 15.356 1.00 96.94 219 ILE A N 1
ATOM 1745 C CA . ILE A 1 219 ? -21.318 -11.675 14.684 1.00 96.94 219 ILE A CA 1
ATOM 1746 C C . ILE A 1 219 ? -20.028 -11.894 13.900 1.00 96.94 219 ILE A C 1
ATOM 1748 O O . ILE A 1 219 ? -19.000 -12.284 14.453 1.00 96.94 219 ILE A O 1
ATOM 1752 N N . HIS A 1 220 ? -20.082 -11.594 12.610 1.00 94.88 220 HIS A N 1
ATOM 1753 C CA . HIS A 1 220 ? -18.948 -11.651 11.706 1.00 94.88 220 HIS A CA 1
ATOM 1754 C C . HIS A 1 220 ? -18.359 -10.258 11.517 1.00 94.88 220 HIS A C 1
ATOM 1756 O O . HIS A 1 220 ? -19.080 -9.287 11.295 1.00 94.88 220 HIS A O 1
ATOM 1762 N N . VAL A 1 221 ? -17.033 -10.166 11.606 1.00 95.19 221 VAL A N 1
ATOM 1763 C CA . VAL A 1 221 ? -16.287 -8.935 11.337 1.00 95.19 221 VAL A CA 1
ATOM 1764 C C . VAL A 1 221 ? -15.777 -8.987 9.911 1.00 95.19 221 VAL A C 1
ATOM 1766 O O . VAL A 1 221 ? -15.045 -9.904 9.538 1.00 95.19 221 VAL A O 1
ATOM 1769 N N . MET A 1 222 ? -16.154 -7.986 9.133 1.00 92.88 222 MET A N 1
ATOM 1770 C CA . MET A 1 222 ? -15.879 -7.895 7.709 1.00 92.88 222 MET A CA 1
ATOM 1771 C C . MET A 1 222 ? -15.030 -6.658 7.401 1.00 92.88 222 MET A C 1
ATOM 1773 O O . MET A 1 222 ? -14.988 -5.697 8.172 1.00 92.88 222 MET A O 1
ATOM 1777 N N . GLY A 1 223 ? -14.330 -6.682 6.267 1.00 88.44 223 GLY A N 1
ATOM 1778 C CA . GLY A 1 223 ? -13.321 -5.674 5.928 1.00 88.44 223 GLY A CA 1
ATOM 1779 C C . GLY A 1 223 ? -11.995 -5.914 6.662 1.00 88.44 223 GLY A C 1
ATOM 1780 O O . GLY A 1 223 ? -11.616 -7.055 6.931 1.00 88.44 223 GLY A O 1
ATOM 1781 N N . GLY A 1 224 ? -11.246 -4.848 6.957 1.00 80.75 224 GLY A N 1
ATOM 1782 C CA . GLY A 1 224 ? -10.055 -4.919 7.823 1.00 80.75 224 GLY A CA 1
ATOM 1783 C C . GLY A 1 224 ? -8.749 -5.437 7.199 1.00 80.75 224 GLY A C 1
ATOM 1784 O O . GLY A 1 224 ? -7.693 -4.839 7.391 1.00 80.75 224 GLY A O 1
ATOM 1785 N N . ASN A 1 225 ? -8.818 -6.525 6.428 1.00 69.00 225 ASN A N 1
ATOM 1786 C CA . ASN A 1 225 ? -7.655 -7.212 5.836 1.00 69.00 225 ASN A CA 1
ATOM 1787 C C . ASN A 1 225 ? -7.334 -6.777 4.396 1.00 69.00 225 ASN A C 1
ATOM 1789 O O . ASN A 1 225 ? -6.442 -7.323 3.746 1.00 69.00 225 ASN A O 1
ATOM 1793 N N . GLU A 1 226 ? -8.089 -5.826 3.861 1.00 60.94 226 GLU A N 1
ATOM 1794 C CA . GLU A 1 226 ? -8.033 -5.450 2.455 1.00 60.94 226 GLU A CA 1
ATOM 1795 C C . GLU A 1 226 ? -7.181 -4.191 2.239 1.00 60.94 226 GLU A C 1
ATOM 1797 O O . GLU A 1 226 ? -7.001 -3.365 3.130 1.00 60.94 226 GLU A O 1
ATOM 1802 N N . SER A 1 227 ? -6.631 -4.029 1.033 1.00 54.12 227 SER A N 1
ATOM 1803 C CA . SER A 1 227 ? -5.788 -2.871 0.713 1.00 54.12 227 SER A CA 1
ATOM 1804 C C . SER A 1 227 ? -6.570 -1.553 0.795 1.00 54.12 227 SER A C 1
ATOM 1806 O O . SER A 1 227 ? -7.527 -1.349 0.049 1.00 54.12 227 SER A O 1
ATOM 1808 N N . VAL A 1 228 ? -6.083 -0.621 1.622 1.00 51.44 228 VAL A N 1
ATOM 1809 C CA . VAL A 1 228 ? -6.642 0.736 1.844 1.00 51.44 228 VAL A CA 1
ATOM 1810 C C . VAL A 1 228 ? -6.539 1.642 0.606 1.00 51.44 228 VAL A C 1
ATOM 1812 O O . VAL A 1 228 ? -7.021 2.771 0.588 1.00 51.44 228 VAL A O 1
ATOM 1815 N N . PHE A 1 229 ? -5.889 1.178 -0.464 1.00 40.94 229 PHE A N 1
ATOM 1816 C CA . PHE A 1 229 ? -5.740 1.945 -1.703 1.00 40.94 229 PHE A CA 1
ATOM 1817 C C . PHE A 1 229 ? -6.944 1.835 -2.652 1.00 40.94 229 PHE A C 1
ATOM 1819 O O . PHE A 1 229 ? -7.006 2.589 -3.624 1.00 40.94 229 PHE A O 1
ATOM 1826 N N . GLY A 1 230 ? -7.896 0.930 -2.399 1.00 42.84 230 GLY A N 1
ATOM 1827 C CA . GLY A 1 230 ? -9.167 0.896 -3.126 1.00 42.84 230 GLY A CA 1
ATOM 1828 C C . GLY A 1 230 ? -10.163 1.872 -2.506 1.00 42.84 230 GLY A C 1
ATOM 1829 O O . GLY A 1 230 ? -10.579 1.671 -1.374 1.00 42.84 230 GLY A O 1
ATOM 1830 N N . THR A 1 231 ? -10.564 2.924 -3.221 1.00 41.19 231 THR A N 1
ATOM 1831 C CA . THR A 1 231 ? -11.620 3.827 -2.737 1.00 41.19 231 THR A CA 1
ATOM 1832 C C . THR A 1 231 ? -12.970 3.099 -2.688 1.00 41.19 231 THR A C 1
ATOM 1834 O O . THR A 1 231 ? -13.331 2.411 -3.651 1.00 41.19 231 THR A O 1
ATOM 1837 N N . ASN A 1 232 ? -13.742 3.293 -1.606 1.00 46.88 232 ASN A N 1
ATOM 1838 C CA . ASN A 1 232 ? -15.052 2.653 -1.359 1.00 46.88 232 ASN A CA 1
ATOM 1839 C C . ASN A 1 232 ? -16.044 2.802 -2.529 1.00 46.88 232 ASN A C 1
ATOM 1841 O O . ASN A 1 232 ? -16.849 1.911 -2.796 1.00 46.88 232 ASN A O 1
ATOM 1845 N N . THR A 1 233 ? -15.917 3.874 -3.315 1.00 43.75 233 THR A N 1
ATOM 1846 C CA . THR A 1 233 ? -16.729 4.147 -4.512 1.00 43.75 233 THR A CA 1
ATOM 1847 C C . THR A 1 233 ? -16.596 3.112 -5.631 1.00 43.75 233 THR A C 1
ATOM 1849 O O . THR A 1 233 ? -17.516 2.966 -6.429 1.00 43.75 233 THR A O 1
ATOM 1852 N N . THR A 1 234 ? -15.483 2.377 -5.710 1.00 45.19 234 THR A N 1
ATOM 1853 C CA . THR A 1 234 ? -15.263 1.364 -6.765 1.00 45.19 234 THR A CA 1
ATOM 1854 C C . THR A 1 234 ? -15.445 -0.071 -6.281 1.00 45.19 234 THR A C 1
ATOM 1856 O O . THR A 1 234 ? -15.650 -0.967 -7.097 1.00 45.19 234 THR A O 1
ATOM 1859 N N . SER A 1 235 ? -15.411 -0.295 -4.965 1.00 54.41 235 SER A N 1
ATOM 1860 C CA . SER A 1 235 ? -15.469 -1.622 -4.347 1.00 54.41 235 SER A CA 1
ATOM 1861 C C . SER A 1 235 ? -16.858 -2.016 -3.828 1.00 54.41 235 SER A C 1
ATOM 1863 O O . SER A 1 235 ? -17.016 -3.150 -3.388 1.00 54.41 235 SER A O 1
ATOM 1865 N N . LYS A 1 236 ? -17.858 -1.116 -3.888 1.00 66.75 236 LYS A N 1
ATOM 1866 C CA . LYS A 1 236 ? -19.191 -1.277 -3.262 1.00 66.75 236 LYS A CA 1
ATOM 1867 C C . LYS A 1 236 ? -19.121 -1.614 -1.762 1.00 66.75 236 LYS A C 1
ATOM 1869 O O . LYS A 1 236 ? -20.047 -2.206 -1.222 1.00 66.75 236 LYS A O 1
ATOM 1874 N N . LYS A 1 237 ? -18.021 -1.268 -1.088 1.00 82.00 237 LYS A N 1
ATOM 1875 C CA . LYS A 1 237 ? -17.870 -1.527 0.346 1.00 82.00 237 LYS A CA 1
ATOM 1876 C C . LYS A 1 237 ? -18.655 -0.496 1.150 1.00 82.00 237 LYS A C 1
ATOM 1878 O O . LYS A 1 237 ? -18.589 0.687 0.806 1.00 82.00 237 LYS A O 1
ATOM 1883 N N . PRO A 1 238 ? -19.353 -0.918 2.214 1.00 87.62 238 PRO A N 1
ATOM 1884 C CA . PRO A 1 238 ? -20.156 -0.008 3.012 1.00 87.62 238 PRO A CA 1
ATOM 1885 C C . PRO A 1 238 ? -19.299 0.866 3.946 1.00 87.62 238 PRO A C 1
ATOM 1887 O O . PRO A 1 238 ? -19.661 2.019 4.163 1.00 87.62 238 PRO A O 1
ATOM 1890 N N . ALA A 1 239 ? -18.166 0.346 4.442 1.00 91.19 239 ALA A N 1
ATOM 1891 C CA . ALA A 1 239 ? -17.203 1.031 5.315 1.00 91.19 239 ALA A CA 1
ATOM 1892 C C . ALA A 1 239 ? -15.824 0.325 5.308 1.00 91.19 239 ALA A C 1
ATOM 1894 O O . ALA A 1 239 ? -15.668 -0.722 4.671 1.00 91.19 239 ALA A O 1
ATOM 1895 N N . ASP A 1 240 ? -14.839 0.864 6.042 1.00 91.94 240 ASP A N 1
ATOM 1896 C CA . ASP A 1 240 ? -13.510 0.243 6.227 1.00 91.94 240 ASP A CA 1
ATOM 1897 C C . ASP A 1 240 ? -13.588 -1.107 6.967 1.00 91.94 240 ASP A C 1
ATOM 1899 O O . ASP A 1 240 ? -12.870 -2.064 6.640 1.00 91.94 240 ASP A O 1
ATOM 1903 N N . VAL A 1 241 ? -14.445 -1.167 7.988 1.00 95.00 241 VAL A N 1
ATOM 1904 C CA . VAL A 1 241 ? -14.777 -2.361 8.772 1.00 95.00 241 VAL A CA 1
ATOM 1905 C C . VAL A 1 241 ? -16.275 -2.322 9.065 1.00 95.00 241 VAL A C 1
ATOM 1907 O O . VAL A 1 241 ? -16.831 -1.262 9.341 1.00 95.00 241 VAL A O 1
ATOM 1910 N N . TRP A 1 242 ? -16.951 -3.462 9.031 1.00 94.94 242 TRP A N 1
ATOM 1911 C CA . TRP A 1 242 ? -18.334 -3.566 9.496 1.00 94.94 242 TRP A CA 1
ATOM 1912 C C . TRP A 1 242 ? -18.554 -4.882 10.219 1.00 94.94 242 TRP A C 1
ATOM 1914 O O . TRP A 1 242 ? -17.752 -5.812 10.107 1.00 94.94 242 TRP A O 1
ATOM 1924 N N . ILE A 1 243 ? -19.635 -4.938 10.986 1.00 95.44 243 ILE A N 1
ATOM 1925 C CA . ILE A 1 243 ? -20.092 -6.176 11.603 1.00 95.44 243 ILE A CA 1
ATOM 1926 C C . ILE A 1 243 ? -21.453 -6.566 11.054 1.00 95.44 243 ILE A C 1
ATOM 1928 O O . ILE A 1 243 ? -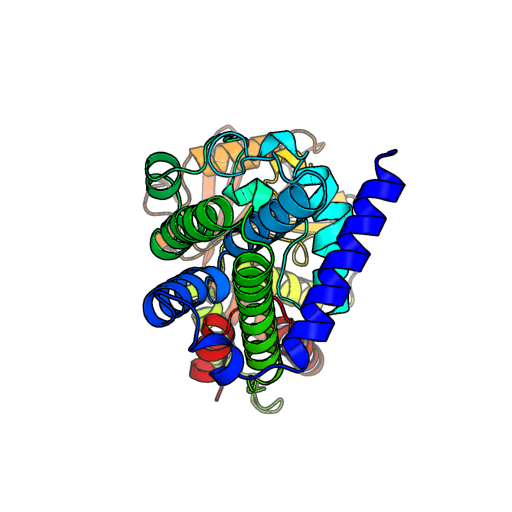22.324 -5.716 10.857 1.00 95.44 243 ILE A O 1
ATOM 1932 N N . GLU A 1 244 ? -21.625 -7.858 10.824 1.00 94.50 244 GLU A N 1
ATOM 1933 C CA . GLU A 1 244 ? -22.865 -8.427 10.317 1.00 94.50 244 GLU A CA 1
ATOM 1934 C C . GLU A 1 244 ? -23.277 -9.659 11.114 1.00 94.50 244 GLU A C 1
ATOM 1936 O O . GLU A 1 244 ? -22.447 -10.364 11.691 1.00 94.50 244 GLU A O 1
ATOM 1941 N N . LYS A 1 245 ? -24.580 -9.913 11.147 1.00 94.62 245 LYS A N 1
ATOM 1942 C CA . LYS A 1 245 ? -25.171 -11.132 11.688 1.00 94.62 245 LYS A CA 1
ATOM 1943 C C . LYS A 1 245 ? -26.241 -11.593 10.713 1.00 94.62 245 LYS A C 1
ATOM 1945 O O . LYS A 1 245 ? -27.051 -10.780 10.289 1.00 94.62 245 LYS A O 1
ATOM 1950 N N . ASP A 1 246 ? -26.231 -12.871 10.346 1.00 91.38 246 ASP A N 1
ATOM 1951 C CA . ASP A 1 246 ? -27.200 -13.440 9.397 1.00 91.38 246 ASP A CA 1
ATOM 1952 C C . ASP A 1 246 ? -27.278 -12.648 8.065 1.00 91.38 246 ASP A C 1
ATOM 1954 O O . ASP A 1 246 ? -28.335 -12.521 7.455 1.00 91.38 246 ASP A O 1
ATOM 1958 N N . ASN A 1 247 ? -26.130 -12.122 7.606 1.00 86.56 247 ASN A N 1
ATOM 1959 C CA . ASN A 1 247 ? -25.961 -11.223 6.448 1.00 86.56 247 ASN A CA 1
ATOM 1960 C C . ASN A 1 247 ? -26.627 -9.836 6.569 1.00 86.56 247 ASN A C 1
ATOM 1962 O O . ASN A 1 247 ? -26.689 -9.099 5.583 1.00 86.56 247 ASN A O 1
ATOM 1966 N N . GLU A 1 248 ? -27.095 -9.446 7.755 1.00 90.69 248 GLU A N 1
ATOM 1967 C CA . GLU A 1 248 ? -27.559 -8.089 8.038 1.00 90.69 248 GLU A CA 1
ATOM 1968 C C . GLU A 1 248 ? -26.448 -7.264 8.690 1.00 90.69 248 GLU A C 1
ATOM 1970 O O . GLU A 1 248 ? -25.853 -7.663 9.694 1.00 90.69 248 GLU A O 1
ATOM 1975 N N . ILE A 1 249 ? -26.171 -6.090 8.120 1.00 92.19 249 ILE A N 1
ATOM 1976 C CA . ILE A 1 249 ? -25.196 -5.139 8.661 1.00 92.19 249 ILE A CA 1
ATOM 1977 C C . ILE A 1 249 ? -25.761 -4.530 9.947 1.00 92.19 249 ILE A C 1
ATOM 1979 O O . ILE A 1 249 ? -26.823 -3.911 9.926 1.00 92.19 249 ILE A O 1
ATOM 1983 N N . LEU A 1 250 ? -25.017 -4.651 11.048 1.00 93.06 250 LEU A N 1
ATOM 1984 C CA . LEU A 1 250 ? -25.407 -4.092 12.346 1.00 93.06 250 LEU A CA 1
ATOM 1985 C C . LEU A 1 250 ? -24.782 -2.713 12.587 1.00 93.06 250 LEU A C 1
ATOM 1987 O O . LEU A 1 250 ? -25.470 -1.786 13.013 1.00 93.06 250 LEU A O 1
ATOM 1991 N N . SER A 1 251 ? -23.485 -2.575 12.296 1.00 94.25 251 SER A N 1
ATOM 1992 C CA . SER A 1 251 ? -22.726 -1.337 12.506 1.00 94.25 251 SER A CA 1
ATOM 1993 C C . SER A 1 251 ? -21.629 -1.172 11.464 1.00 94.25 251 SER A C 1
ATOM 1995 O O . SER A 1 251 ? -21.003 -2.149 11.040 1.00 94.25 251 SER A O 1
ATOM 1997 N N . LEU A 1 252 ? -21.362 0.083 11.113 1.00 95.38 252 LEU A N 1
ATOM 1998 C CA . LEU A 1 252 ? -20.306 0.492 10.191 1.00 95.38 252 LEU A CA 1
ATOM 1999 C C . LEU A 1 252 ? -19.210 1.246 10.945 1.00 95.38 252 LEU 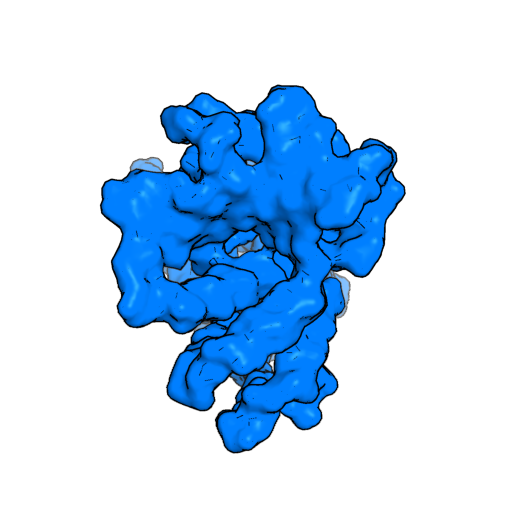A C 1
ATOM 2001 O O . LEU A 1 252 ? -19.511 2.102 11.775 1.00 95.38 252 LEU A O 1
ATOM 2005 N N . TYR A 1 253 ? -17.948 0.955 10.634 1.00 96.31 253 TYR A N 1
ATOM 2006 C CA . TYR A 1 253 ? -16.783 1.603 11.229 1.00 96.31 253 TYR A CA 1
ATOM 2007 C C . TYR A 1 253 ? -15.887 2.195 10.137 1.00 96.31 253 TYR A C 1
ATOM 2009 O O . TYR A 1 253 ? -15.253 1.476 9.364 1.00 96.31 253 TYR A O 1
ATOM 2017 N N . GLU A 1 254 ? -15.806 3.519 10.111 1.00 95.62 254 GLU A N 1
ATOM 2018 C CA . GLU A 1 254 ? -14.812 4.292 9.371 1.00 95.62 254 GLU A CA 1
ATOM 2019 C C . GLU A 1 254 ? -13.593 4.501 10.276 1.00 95.62 254 GLU A C 1
ATOM 2021 O O . GLU A 1 254 ? -13.693 5.096 11.353 1.00 95.62 254 GLU A O 1
ATOM 2026 N N . VAL A 1 255 ? -12.425 4.000 9.872 1.00 95.94 255 VAL A N 1
ATOM 2027 C CA . VAL A 1 255 ? -11.244 3.934 10.741 1.00 95.94 255 VAL A CA 1
ATOM 2028 C C . VAL A 1 255 ? -10.139 4.808 10.162 1.00 95.94 255 VAL A C 1
ATOM 2030 O O . VAL A 1 255 ? -9.517 4.497 9.148 1.00 95.94 255 VAL A O 1
ATOM 2033 N N . THR A 1 256 ? -9.851 5.939 10.806 1.00 94.00 256 THR A N 1
ATOM 2034 C CA . THR A 1 256 ? -8.966 6.954 10.219 1.00 94.00 256 THR A CA 1
ATOM 2035 C C . THR A 1 256 ? -8.172 7.710 11.266 1.00 94.00 256 THR A C 1
ATOM 2037 O O . THR A 1 256 ? -8.696 8.071 12.304 1.00 94.00 256 THR A O 1
ATOM 2040 N N . VAL A 1 257 ? -6.912 8.024 10.959 1.00 93.94 257 VAL A N 1
ATOM 2041 C CA . VAL A 1 257 ? -6.122 9.029 11.703 1.00 93.94 257 VAL A CA 1
ATOM 2042 C C . VAL A 1 257 ? -5.734 10.221 10.821 1.00 93.94 257 VAL A C 1
ATOM 2044 O O . VAL A 1 257 ? -4.635 10.779 10.880 1.00 93.94 257 VAL A O 1
ATOM 2047 N N . LYS A 1 258 ? -6.627 10.521 9.880 1.00 91.88 258 LYS A N 1
ATOM 2048 C CA . LYS A 1 258 ? -6.594 11.685 8.997 1.00 91.88 258 LYS A CA 1
ATOM 2049 C C . LYS A 1 258 ? -7.799 12.549 9.327 1.00 91.88 258 LYS A C 1
ATOM 2051 O O . LYS A 1 258 ? -8.840 12.011 9.704 1.00 91.88 258 LYS A O 1
ATOM 2056 N N . LYS A 1 259 ? -7.664 13.837 9.019 1.00 92.38 259 LYS A N 1
ATOM 2057 C CA . LYS A 1 259 ? -8.743 14.822 9.013 1.00 92.38 259 LYS A CA 1
ATOM 2058 C C . LYS A 1 259 ? -10.051 14.256 8.437 1.00 92.38 259 LYS A C 1
ATOM 2060 O O . LYS A 1 259 ? -10.051 13.579 7.400 1.00 92.38 259 LYS A O 1
ATOM 2065 N N . ILE A 1 260 ? -11.140 14.596 9.113 1.00 93.75 260 ILE A N 1
ATOM 2066 C CA . ILE A 1 260 ? -12.521 14.322 8.747 1.00 93.75 260 ILE A CA 1
ATOM 2067 C C . ILE A 1 260 ? -13.193 15.675 8.514 1.00 93.75 260 ILE A C 1
ATOM 2069 O O . ILE A 1 260 ? -13.280 16.505 9.414 1.00 93.75 260 ILE A O 1
ATOM 2073 N N . ASP A 1 261 ? -13.641 15.898 7.286 1.00 92.56 261 ASP A N 1
ATOM 2074 C CA . ASP A 1 261 ? -14.412 17.068 6.882 1.00 92.56 261 ASP A CA 1
ATOM 2075 C C . ASP A 1 261 ? -15.782 16.641 6.340 1.00 92.56 261 ASP A C 1
ATOM 2077 O O . ASP A 1 261 ? -16.081 15.453 6.193 1.00 92.56 261 ASP A O 1
ATOM 2081 N N . LEU A 1 262 ? -16.628 17.622 6.018 1.00 93.12 262 LEU A N 1
ATOM 2082 C CA . LEU A 1 262 ? -17.957 17.368 5.456 1.00 93.12 262 LEU A CA 1
ATOM 2083 C C . LEU A 1 262 ? -17.899 16.555 4.154 1.00 93.12 262 LEU A C 1
ATOM 2085 O O . LEU A 1 262 ? -18.800 15.762 3.891 1.00 93.12 262 LEU A O 1
ATOM 2089 N N . LYS A 1 263 ? -16.829 16.704 3.358 1.00 91.88 263 LYS A N 1
ATOM 2090 C CA . LYS A 1 263 ? -16.650 15.933 2.124 1.00 91.88 263 LYS A CA 1
ATOM 2091 C C . LYS A 1 263 ? -16.451 14.449 2.428 1.00 91.88 263 LYS A C 1
ATOM 2093 O O . LYS A 1 263 ? -17.022 13.610 1.737 1.00 91.88 263 LYS A O 1
ATOM 2098 N N . ARG A 1 264 ? -15.700 14.118 3.478 1.00 91.06 264 ARG A N 1
ATOM 2099 C CA . ARG A 1 264 ? -15.529 12.730 3.915 1.00 91.06 264 ARG A CA 1
ATOM 2100 C C . ARG A 1 264 ? -16.824 12.111 4.447 1.00 91.06 264 ARG A C 1
ATOM 2102 O O . ARG A 1 264 ? -17.063 10.931 4.203 1.00 91.06 264 ARG A O 1
ATOM 2109 N N . LEU A 1 265 ? -17.676 12.896 5.110 1.00 92.50 265 LEU A N 1
ATOM 2110 C CA . LEU A 1 265 ? -19.019 12.445 5.499 1.00 92.50 265 LEU A CA 1
ATOM 2111 C C . LEU A 1 265 ? -19.902 12.189 4.270 1.00 92.50 265 LEU A C 1
ATOM 2113 O O . LEU A 1 265 ? -20.572 11.162 4.201 1.00 92.50 265 LEU A O 1
ATOM 2117 N N . ASP A 1 266 ? -19.853 13.074 3.269 1.00 91.62 266 ASP A N 1
ATOM 2118 C CA . ASP A 1 266 ? -20.553 12.876 1.995 1.00 91.62 266 ASP A CA 1
ATOM 2119 C C . ASP A 1 266 ? -20.098 11.603 1.271 1.00 91.62 266 ASP A C 1
ATOM 2121 O O . ASP A 1 266 ? -20.934 10.861 0.756 1.00 91.62 266 ASP A O 1
ATOM 2125 N N . ASP A 1 267 ? -18.793 11.320 1.253 1.00 89.12 267 ASP A N 1
ATOM 2126 C CA . ASP A 1 267 ? -18.251 10.097 0.650 1.00 89.12 267 ASP A CA 1
ATOM 2127 C C . ASP A 1 267 ? -18.755 8.831 1.370 1.00 89.12 267 ASP A C 1
ATOM 2129 O O . ASP A 1 267 ? -19.066 7.839 0.708 1.00 89.12 267 ASP A O 1
ATOM 2133 N N . CYS A 1 268 ? -18.904 8.880 2.698 1.00 89.62 268 CYS A N 1
ATOM 2134 C CA . CYS A 1 268 ? -19.467 7.791 3.506 1.00 89.62 268 CYS A CA 1
ATOM 2135 C C . CYS A 1 268 ? -20.976 7.586 3.249 1.00 89.62 268 CYS A C 1
ATOM 2137 O O . CYS A 1 268 ? -21.457 6.461 3.095 1.00 89.62 268 CYS A O 1
ATOM 2139 N N . ILE A 1 269 ? -21.749 8.668 3.112 1.00 90.12 269 ILE A N 1
ATOM 2140 C CA . ILE A 1 269 ? -23.171 8.578 2.726 1.00 90.12 269 ILE A CA 1
ATOM 2141 C C . ILE A 1 269 ? -23.301 7.965 1.323 1.00 90.12 269 ILE A C 1
ATOM 2143 O O . ILE A 1 269 ? -24.161 7.122 1.069 1.00 90.12 269 ILE A O 1
ATOM 2147 N N . GLN A 1 270 ? -22.426 8.354 0.393 1.00 87.88 270 GLN A N 1
ATOM 2148 C CA . GLN A 1 270 ? -22.432 7.802 -0.960 1.00 87.88 270 GLN A CA 1
ATOM 2149 C C . GLN A 1 270 ? -22.088 6.310 -0.977 1.00 87.88 270 GLN A C 1
ATOM 2151 O O . GLN A 1 270 ? -22.771 5.549 -1.670 1.00 87.88 270 GLN A O 1
ATOM 2156 N N . SER A 1 271 ? -21.082 5.869 -0.211 1.00 84.88 271 SER A N 1
ATOM 2157 C CA . SER A 1 271 ? -20.712 4.449 -0.139 1.00 84.88 271 SER A CA 1
ATOM 2158 C C . SER A 1 271 ? -21.822 3.584 0.451 1.00 84.88 271 SER A C 1
ATOM 2160 O O . SER A 1 271 ? -21.963 2.439 0.039 1.00 84.88 271 SER A O 1
ATOM 2162 N N . THR A 1 272 ? -22.661 4.128 1.332 1.00 87.25 272 THR A N 1
ATOM 2163 C CA . THR A 1 272 ? -23.743 3.394 2.011 1.00 87.25 272 THR A CA 1
ATOM 2164 C C . THR A 1 272 ? -25.102 3.465 1.310 1.00 87.25 272 THR A C 1
ATOM 2166 O O . THR A 1 272 ? -26.037 2.771 1.702 1.00 87.25 272 THR A O 1
ATOM 2169 N N . SER A 1 273 ? -25.215 4.230 0.221 1.00 84.50 273 SER A N 1
ATOM 2170 C CA . SER A 1 273 ? -26.475 4.474 -0.507 1.00 84.50 273 SER A CA 1
ATOM 2171 C C . SER A 1 273 ? -27.197 3.227 -1.043 1.00 84.50 273 SER A C 1
ATOM 2173 O O . SER A 1 273 ? -28.384 3.289 -1.352 1.00 84.50 273 SER A O 1
ATOM 2175 N N . HIS A 1 274 ? -26.499 2.098 -1.160 1.00 82.88 274 HIS A N 1
ATOM 2176 C CA . HIS A 1 274 ? -27.042 0.830 -1.650 1.00 82.88 274 HIS A CA 1
ATOM 2177 C C . HIS A 1 274 ? -27.545 -0.100 -0.530 1.00 82.88 274 HIS A C 1
ATOM 2179 O O . HIS A 1 274 ? -28.032 -1.192 -0.820 1.00 82.88 274 HIS A O 1
ATOM 2185 N N . ILE A 1 275 ? -27.400 0.303 0.736 1.00 84.88 275 ILE A N 1
ATOM 2186 C CA . ILE A 1 275 ? -27.769 -0.495 1.906 1.00 84.88 275 ILE A CA 1
ATOM 2187 C C . ILE A 1 275 ? -29.219 -0.186 2.281 1.00 84.88 275 ILE A C 1
ATOM 2189 O O . ILE A 1 275 ? -29.581 0.958 2.568 1.00 84.88 275 ILE A O 1
ATOM 2193 N N . ASN A 1 276 ? -30.056 -1.221 2.315 1.00 79.25 276 ASN A N 1
ATOM 2194 C CA . ASN A 1 276 ? -31.433 -1.088 2.781 1.00 79.25 276 ASN A CA 1
ATOM 2195 C C . ASN A 1 276 ? -31.459 -0.739 4.277 1.00 79.25 276 ASN A C 1
ATOM 2197 O O . ASN A 1 276 ? -30.690 -1.290 5.057 1.00 79.25 276 ASN A O 1
ATOM 2201 N N . ASN A 1 277 ? -32.375 0.145 4.684 1.00 78.75 277 ASN A N 1
ATOM 2202 C CA . ASN A 1 277 ? -32.557 0.572 6.079 1.00 78.75 277 ASN A CA 1
ATOM 2203 C C . ASN A 1 277 ? -31.320 1.220 6.733 1.00 78.75 277 ASN A C 1
ATOM 2205 O O . ASN A 1 277 ? -31.187 1.180 7.954 1.00 78.75 277 ASN A O 1
ATOM 2209 N N . ILE A 1 278 ? -30.452 1.878 5.951 1.00 82.44 278 ILE A N 1
ATOM 2210 C CA . ILE A 1 278 ? -29.250 2.559 6.466 1.00 82.44 278 ILE A CA 1
ATOM 2211 C C . ILE A 1 278 ? -29.540 3.556 7.599 1.00 82.44 278 ILE A C 1
ATOM 2213 O O . ILE A 1 278 ? -28.724 3.708 8.500 1.00 82.44 278 ILE A O 1
ATOM 2217 N N . CYS A 1 279 ? -30.727 4.173 7.620 1.00 76.19 279 CYS A N 1
ATOM 2218 C CA . CYS A 1 279 ? -31.150 5.086 8.687 1.00 76.19 279 CYS A CA 1
ATOM 2219 C C . CYS A 1 279 ? -31.207 4.432 10.082 1.00 76.19 279 CYS A C 1
ATOM 2221 O O . CYS A 1 279 ? -31.205 5.148 11.079 1.00 76.19 279 CYS A O 1
ATOM 2223 N N . ASN A 1 280 ? -31.267 3.098 10.157 1.00 80.25 280 ASN A N 1
ATOM 2224 C CA . ASN A 1 280 ? -31.290 2.339 11.410 1.00 80.25 280 ASN A CA 1
ATOM 2225 C C . ASN A 1 280 ? -29.907 1.797 11.809 1.00 80.25 280 ASN A C 1
ATOM 2227 O O . ASN A 1 280 ? -29.774 1.203 12.877 1.00 80.25 280 ASN A O 1
ATOM 2231 N N . ILE A 1 281 ? -28.890 1.974 10.962 1.00 86.69 281 ILE A N 1
ATOM 2232 C CA . ILE A 1 281 ? -27.541 1.446 11.176 1.00 86.69 281 ILE A CA 1
ATOM 2233 C C . ILE A 1 281 ? -26.666 2.552 11.760 1.00 86.69 281 ILE A C 1
ATOM 2235 O O . ILE A 1 281 ? -26.620 3.673 11.254 1.00 86.69 281 ILE A O 1
ATOM 2239 N N . GLN A 1 282 ? -25.942 2.228 12.828 1.00 89.00 282 GLN A N 1
ATOM 2240 C CA . GLN A 1 282 ? -25.015 3.164 13.453 1.00 89.00 282 GLN A CA 1
ATOM 2241 C C . GLN A 1 282 ? -23.712 3.244 12.650 1.00 89.00 282 GLN A C 1
ATOM 2243 O O . GLN A 1 282 ? -23.093 2.220 12.343 1.00 89.00 282 GLN A O 1
ATOM 2248 N N . ILE A 1 283 ? -23.277 4.470 12.350 1.00 94.38 283 ILE A N 1
ATOM 2249 C CA . ILE A 1 283 ? -21.993 4.740 11.699 1.00 94.38 283 ILE A CA 1
ATOM 2250 C C . ILE A 1 283 ? -21.035 5.317 12.737 1.00 94.38 283 ILE A C 1
ATOM 2252 O O . ILE A 1 283 ? -21.319 6.347 13.356 1.00 94.38 283 ILE A O 1
ATOM 2256 N N . TYR A 1 284 ? -19.898 4.653 12.919 1.00 96.38 284 TYR A N 1
ATOM 2257 C CA . TYR A 1 284 ? -18.850 5.048 13.847 1.00 96.38 284 TYR A CA 1
ATOM 2258 C C . TYR A 1 284 ? -17.599 5.493 13.094 1.00 96.38 284 TYR A C 1
ATOM 2260 O O . TYR A 1 284 ? -17.069 4.755 12.273 1.00 96.38 284 TYR A O 1
ATOM 2268 N N . PHE A 1 285 ? -17.072 6.663 13.430 1.00 97.06 285 PHE A N 1
ATOM 2269 C CA . PHE A 1 285 ? -15.712 7.069 13.112 1.00 97.06 285 PHE A CA 1
ATOM 2270 C C . PHE A 1 285 ? -14.805 6.746 14.300 1.00 97.06 285 PHE A C 1
ATOM 2272 O O . PHE A 1 285 ? -14.926 7.350 15.365 1.00 97.06 285 PHE A O 1
ATOM 2279 N N . ILE A 1 286 ? -13.881 5.803 14.124 1.00 97.88 286 ILE A N 1
ATOM 2280 C CA . ILE A 1 286 ? -12.822 5.520 15.100 1.00 97.88 286 ILE A CA 1
ATOM 2281 C C . ILE A 1 286 ? -11.586 6.315 14.667 1.00 97.88 286 ILE A C 1
ATOM 2283 O O . ILE A 1 286 ? -10.909 5.954 13.698 1.00 97.88 286 ILE A O 1
ATOM 2287 N N . CYS A 1 287 ? -11.316 7.426 15.358 1.00 96.94 287 CYS A N 1
ATOM 2288 C CA . CYS A 1 287 ? -10.332 8.425 14.930 1.00 96.94 287 CYS A CA 1
ATOM 2289 C C . CYS A 1 287 ? -9.577 9.106 16.075 1.00 96.94 287 CYS A C 1
ATOM 2291 O O . CYS A 1 287 ? -9.885 8.898 17.241 1.00 96.94 287 CYS A O 1
ATOM 2293 N N . ASN A 1 288 ? -8.567 9.923 15.769 1.00 95.88 288 ASN A N 1
ATOM 2294 C CA . ASN A 1 288 ? -7.774 10.624 16.780 1.00 95.88 288 ASN A CA 1
ATOM 2295 C C . ASN A 1 288 ? -8.443 11.947 17.189 1.00 95.88 288 ASN A C 1
ATOM 2297 O O . ASN A 1 288 ? -8.361 12.948 16.471 1.00 95.88 288 ASN A O 1
ATOM 2301 N N . ILE A 1 289 ? -9.089 11.972 18.355 1.00 94.12 289 ILE A N 1
ATOM 2302 C CA . ILE A 1 289 ? -9.828 13.139 18.858 1.00 94.12 289 ILE A CA 1
ATOM 2303 C C . ILE A 1 289 ? -8.918 13.952 19.800 1.00 94.12 289 ILE A C 1
ATOM 2305 O O . ILE A 1 289 ? -8.193 13.372 20.604 1.00 94.12 289 ILE A O 1
ATOM 2309 N N . PRO A 1 290 ? -8.915 15.300 19.729 1.00 92.38 290 PRO A N 1
ATOM 2310 C CA . PRO A 1 290 ? -9.742 16.166 18.879 1.00 92.38 290 PRO A CA 1
ATOM 2311 C C . PRO A 1 290 ? -9.138 16.466 17.498 1.00 92.38 290 PRO A C 1
ATOM 2313 O O . PRO A 1 290 ? -9.722 17.217 16.723 1.00 92.38 290 PRO A O 1
ATOM 2316 N N . LYS A 1 291 ? -7.956 15.924 17.183 1.00 94.12 291 LYS A N 1
ATOM 2317 C CA . LYS A 1 291 ? -7.160 16.339 16.019 1.00 94.12 291 LYS A CA 1
ATOM 2318 C C . LYS A 1 291 ? -7.878 16.141 14.682 1.00 94.12 291 LYS A C 1
ATOM 2320 O O . LYS A 1 291 ? -7.807 17.025 13.836 1.00 94.12 291 LYS A O 1
ATOM 2325 N N . ASP A 1 292 ? -8.526 15.000 14.484 1.00 94.31 292 ASP A N 1
ATOM 2326 C CA . ASP A 1 292 ? -9.094 14.626 13.186 1.00 94.31 292 ASP A CA 1
ATOM 2327 C C . ASP A 1 292 ? -10.468 15.250 12.925 1.00 94.31 292 ASP A C 1
ATOM 2329 O O . ASP A 1 292 ? -10.872 15.352 11.771 1.00 94.31 292 ASP A O 1
ATOM 2333 N N . VAL A 1 293 ? -11.167 15.687 13.975 1.00 93.31 293 VAL A N 1
ATOM 2334 C CA . VAL A 1 293 ? -12.521 16.270 13.915 1.00 93.31 293 VAL A CA 1
ATOM 2335 C C . VAL A 1 293 ? -12.520 17.789 14.090 1.00 93.31 293 VAL A C 1
ATOM 2337 O O . VAL A 1 293 ? -13.572 18.401 14.222 1.00 93.31 293 VAL A O 1
ATOM 2340 N N . ASN A 1 294 ? -11.342 18.412 14.104 1.00 90.75 294 ASN A N 1
ATOM 2341 C CA . ASN A 1 294 ? -11.153 19.818 14.466 1.00 90.75 294 ASN A CA 1
ATOM 2342 C C . ASN A 1 294 ? -11.894 20.833 13.573 1.00 90.75 294 ASN A C 1
ATOM 2344 O O . ASN A 1 294 ? -12.047 21.984 13.971 1.00 90.75 294 ASN A O 1
ATOM 2348 N N . GLU A 1 295 ? -12.334 20.430 12.380 1.00 87.94 295 GLU A N 1
ATOM 2349 C CA . GLU A 1 295 ? -13.096 21.268 11.446 1.00 87.94 295 GLU A CA 1
ATOM 2350 C C . GLU A 1 295 ? -14.609 21.013 11.470 1.00 87.94 295 GLU A C 1
ATOM 2352 O O . GLU A 1 295 ? -15.364 21.729 10.811 1.00 87.94 295 GLU A O 1
ATOM 2357 N N . LEU A 1 296 ? -15.072 20.013 12.222 1.00 88.44 296 LEU A N 1
ATOM 2358 C CA . LEU A 1 296 ? -16.495 19.766 12.415 1.00 88.44 296 LEU A CA 1
ATOM 2359 C C . LEU A 1 296 ? -16.999 20.651 13.564 1.00 88.44 296 LEU A C 1
ATOM 2361 O O . LEU A 1 296 ? -16.618 20.475 14.720 1.00 88.44 296 LEU A O 1
ATOM 2365 N N . SER A 1 297 ? -17.853 21.623 13.248 1.00 79.69 297 SER A N 1
ATOM 2366 C CA . SER A 1 297 ? -18.533 22.470 14.235 1.00 79.69 297 SER A CA 1
ATOM 2367 C C . SER A 1 297 ? -19.852 21.831 14.679 1.00 79.69 297 SER A C 1
ATOM 2369 O O . SER A 1 297 ? -20.570 21.310 13.840 1.00 79.69 297 SER A O 1
ATOM 2371 N N . ASN A 1 298 ? -20.214 21.920 15.966 1.00 75.38 298 ASN A N 1
ATOM 2372 C CA . ASN A 1 298 ? -21.422 21.304 16.567 1.00 75.38 298 ASN A CA 1
ATOM 2373 C C . ASN A 1 298 ? -21.326 19.784 16.805 1.00 75.38 298 ASN A C 1
ATOM 2375 O O . ASN A 1 298 ? -22.284 19.038 16.614 1.00 75.38 298 ASN A O 1
ATOM 2379 N N . PHE A 1 299 ? -20.150 19.330 17.227 1.00 72.81 299 PHE A N 1
ATOM 2380 C CA . PHE A 1 299 ? -19.931 17.994 17.770 1.00 72.81 299 PHE A CA 1
ATOM 2381 C C . PHE A 1 299 ? -20.293 17.968 19.262 1.00 72.81 299 PHE A C 1
ATOM 2383 O O . PHE A 1 299 ? -19.645 18.649 20.059 1.00 72.81 299 PHE A O 1
ATOM 2390 N N . GLU A 1 300 ? -21.298 17.182 19.653 1.00 82.81 300 GLU A N 1
ATOM 2391 C CA . GLU A 1 300 ? -21.739 17.073 21.049 1.00 82.81 300 GLU A CA 1
ATOM 2392 C C . GLU A 1 300 ? -21.588 15.637 21.548 1.00 82.81 300 GLU A C 1
ATOM 2394 O O . GLU A 1 300 ? -22.185 14.713 21.004 1.00 82.81 300 GLU A O 1
ATOM 2399 N N . ASN A 1 301 ? -20.790 15.438 22.602 1.00 86.38 301 ASN A N 1
ATOM 2400 C CA . ASN A 1 301 ? -20.640 14.151 23.295 1.00 86.38 301 ASN A CA 1
ATOM 2401 C C . ASN A 1 301 ? -20.357 12.940 22.383 1.00 86.38 301 ASN A C 1
ATOM 2403 O O . ASN A 1 301 ? -20.835 11.843 22.658 1.00 86.38 301 ASN A O 1
ATOM 2407 N N . GLY A 1 302 ? -19.592 13.107 21.300 1.00 90.25 302 GLY A N 1
ATOM 2408 C CA . GLY A 1 302 ? -19.349 11.999 20.371 1.00 90.25 302 GLY A CA 1
ATOM 2409 C C . GLY A 1 302 ? -20.298 11.947 19.181 1.00 90.25 302 GLY A C 1
ATOM 2410 O O . GLY A 1 302 ? -20.072 11.129 18.302 1.00 90.25 302 GLY A O 1
ATOM 2411 N N . VAL A 1 303 ? -21.329 12.786 19.104 1.00 92.69 303 VAL A N 1
ATOM 2412 C CA . VAL A 1 303 ? -22.393 12.664 18.101 1.00 92.69 303 VAL A CA 1
ATOM 2413 C C . VAL A 1 303 ? -22.401 13.863 17.157 1.00 92.69 303 VAL A C 1
ATOM 2415 O O . VAL A 1 303 ? -22.230 15.012 17.568 1.00 92.69 303 VAL A O 1
ATOM 2418 N N . PHE A 1 304 ? -22.615 13.584 15.872 1.00 92.75 304 PHE A N 1
ATOM 2419 C CA . PHE A 1 304 ? -22.756 14.587 14.825 1.00 92.75 304 PHE A CA 1
ATOM 2420 C C . PHE A 1 304 ? -23.920 14.246 13.895 1.00 92.75 304 PHE A C 1
ATOM 2422 O O . PHE A 1 304 ? -23.953 13.179 13.278 1.00 92.75 304 PHE A O 1
ATOM 2429 N N . HIS A 1 305 ? -24.860 15.178 13.759 1.00 91.12 305 HIS A N 1
ATOM 2430 C CA . HIS A 1 305 ? -25.993 15.045 12.849 1.00 91.12 305 HIS A CA 1
ATOM 2431 C C . HIS A 1 305 ? -25.680 15.722 11.516 1.00 91.12 305 HIS A C 1
ATOM 2433 O O . HIS A 1 305 ? -25.409 16.921 11.466 1.00 91.12 305 HIS A O 1
ATOM 2439 N N . TYR A 1 306 ? -25.760 14.971 10.417 1.00 91.50 306 TYR A N 1
ATOM 2440 C CA . TYR A 1 306 ? -25.463 15.504 9.090 1.00 91.50 306 TYR A CA 1
ATOM 2441 C C . TYR A 1 306 ? -26.329 14.856 8.013 1.00 91.50 306 TYR A C 1
ATOM 2443 O O . TYR A 1 306 ? -26.322 13.642 7.849 1.00 91.50 306 TYR A O 1
ATOM 2451 N N . LYS A 1 307 ? -27.091 15.674 7.271 1.00 90.75 307 LYS A N 1
ATOM 2452 C CA . LYS A 1 307 ? -27.958 15.240 6.153 1.00 90.75 307 LYS A CA 1
ATOM 2453 C C . LYS A 1 307 ? -28.895 14.062 6.488 1.00 90.75 307 LYS A C 1
ATOM 2455 O O . LYS A 1 307 ? -29.157 13.217 5.641 1.00 90.75 307 LYS A O 1
ATOM 2460 N N . GLY A 1 308 ? -29.410 14.017 7.718 1.00 87.12 308 GLY A N 1
ATOM 2461 C CA . GLY A 1 308 ? -30.302 12.947 8.185 1.00 87.12 308 GLY A CA 1
ATOM 2462 C C . GLY A 1 308 ? -29.590 11.693 8.706 1.00 87.12 308 GLY A C 1
ATOM 2463 O O . GLY A 1 308 ? -30.266 10.777 9.161 1.00 87.12 308 GLY A O 1
ATOM 2464 N N . PHE A 1 309 ? -28.255 11.665 8.695 1.00 89.25 309 PHE A N 1
ATOM 2465 C CA . PHE A 1 309 ? -27.438 10.610 9.292 1.00 89.25 309 PHE A CA 1
ATOM 2466 C C . PHE A 1 309 ? -26.926 11.025 10.672 1.00 89.25 309 PHE A C 1
ATOM 2468 O O . PHE A 1 309 ? -26.727 12.214 10.948 1.00 89.25 309 PHE A O 1
ATOM 2475 N N . ILE A 1 310 ? -26.692 10.023 11.520 1.00 90.50 310 ILE A N 1
ATOM 2476 C CA . ILE A 1 310 ? -26.052 10.166 12.827 1.00 90.50 310 ILE A CA 1
ATOM 2477 C C . ILE A 1 310 ? -24.671 9.518 12.737 1.00 90.50 310 ILE A C 1
ATOM 2479 O O . ILE A 1 310 ? -24.560 8.314 12.508 1.00 90.50 310 ILE A O 1
ATOM 2483 N N . PHE A 1 311 ? -23.628 10.322 12.918 1.00 93.69 311 PHE A N 1
ATOM 2484 C CA . PHE A 1 311 ? -22.250 9.855 12.996 1.00 93.69 311 PHE A CA 1
ATOM 2485 C C . PHE A 1 311 ? -21.780 9.887 14.446 1.00 93.69 311 PHE A C 1
ATOM 2487 O O . PHE A 1 311 ? -21.868 10.921 15.110 1.00 93.69 311 PHE A O 1
ATOM 2494 N N . ASN A 1 312 ? -21.257 8.761 14.919 1.00 95.44 312 ASN A N 1
ATOM 2495 C CA . ASN A 1 312 ? -20.677 8.625 16.249 1.00 95.44 312 ASN A CA 1
ATOM 2496 C C . ASN A 1 312 ? -19.152 8.644 16.132 1.00 95.44 312 ASN A C 1
ATOM 2498 O O . ASN A 1 312 ? -18.595 7.895 15.341 1.00 95.44 312 ASN A O 1
ATOM 2502 N N . PHE A 1 313 ? -18.452 9.443 16.923 1.00 96.19 313 PHE A N 1
ATOM 2503 C CA . PHE A 1 313 ? -16.997 9.521 16.913 1.00 96.19 313 PHE A CA 1
ATOM 2504 C C . PHE A 1 313 ? -16.443 8.970 18.211 1.00 96.19 313 PHE A C 1
ATOM 2506 O O . PHE A 1 313 ? -16.870 9.341 19.305 1.00 96.19 313 PHE A O 1
ATOM 2513 N N . VAL A 1 314 ? -15.452 8.101 18.070 1.00 96.62 314 VAL A N 1
ATOM 2514 C CA . VAL A 1 314 ? -14.796 7.433 19.182 1.00 96.62 314 VAL A CA 1
ATOM 2515 C C . VAL A 1 314 ? -13.298 7.662 19.068 1.00 96.62 314 VAL A C 1
ATOM 2517 O O . VAL A 1 314 ? -12.703 7.451 18.010 1.00 96.62 314 VAL A O 1
ATOM 2520 N N . ASP A 1 315 ? -12.685 8.090 20.170 1.00 97.50 315 ASP A N 1
ATOM 2521 C CA . ASP A 1 315 ? -11.240 8.267 20.230 1.00 97.50 315 ASP A CA 1
ATOM 2522 C C . ASP A 1 315 ? -10.526 6.914 20.078 1.00 97.50 315 ASP A C 1
ATOM 2524 O O . ASP A 1 315 ? -10.707 6.010 20.893 1.00 97.50 315 ASP A O 1
ATOM 2528 N N . ILE A 1 316 ? -9.696 6.775 19.044 1.00 98.19 316 ILE A N 1
ATOM 2529 C CA . ILE A 1 316 ? -9.031 5.518 18.680 1.00 98.19 316 ILE A CA 1
ATOM 2530 C C . ILE A 1 316 ? -8.090 5.020 19.776 1.00 98.19 316 ILE A C 1
ATOM 2532 O O . ILE A 1 316 ? -7.950 3.812 19.967 1.00 98.19 316 ILE A O 1
ATOM 2536 N N . ARG A 1 317 ? -7.453 5.929 20.526 1.00 97.81 317 ARG A N 1
ATOM 2537 C CA . ARG A 1 317 ? -6.567 5.549 21.630 1.00 97.81 317 ARG A CA 1
ATOM 2538 C C . ARG A 1 317 ? -7.373 4.909 22.751 1.00 97.81 317 ARG A C 1
ATOM 2540 O O . ARG A 1 317 ? -7.051 3.796 23.164 1.00 97.81 317 ARG A O 1
ATOM 2547 N N . SER A 1 318 ? -8.421 5.595 23.189 1.00 97.44 318 SER A N 1
ATOM 2548 C CA . SER A 1 318 ? -9.332 5.124 24.230 1.00 97.44 318 SER A CA 1
ATOM 2549 C C . SER A 1 318 ? -10.024 3.829 23.803 1.00 97.44 318 SER A C 1
ATOM 2551 O O . SER A 1 318 ? -10.041 2.863 24.560 1.00 97.44 318 SER A O 1
ATOM 2553 N N . TRP A 1 319 ? -10.491 3.757 22.553 1.00 98.31 319 TRP A N 1
ATOM 2554 C CA . TRP A 1 319 ? -11.128 2.566 21.998 1.00 98.31 319 TRP A CA 1
ATOM 2555 C C . TRP A 1 319 ? -10.200 1.351 22.021 1.00 98.31 319 TRP A C 1
ATOM 2557 O O . TRP A 1 319 ? -10.611 0.303 22.510 1.00 98.31 319 TRP A O 1
ATOM 2567 N N . ILE A 1 320 ? -8.946 1.476 21.564 1.00 98.56 320 ILE A N 1
ATOM 2568 C CA . ILE A 1 320 ? -7.975 0.369 21.607 1.00 98.56 320 ILE A CA 1
ATOM 2569 C C . ILE A 1 320 ? -7.725 -0.058 23.058 1.00 98.56 320 ILE A C 1
ATOM 2571 O O . ILE A 1 320 ? -7.780 -1.246 23.364 1.00 98.56 320 ILE A O 1
ATOM 2575 N N . GLN A 1 321 ? -7.475 0.888 23.966 1.00 98.12 321 GLN A N 1
ATOM 2576 C CA . GLN A 1 321 ? -7.125 0.569 25.355 1.00 98.12 321 GLN A CA 1
ATOM 2577 C C . GLN A 1 321 ? -8.257 -0.121 26.121 1.00 98.12 321 GLN A C 1
ATOM 2579 O O . GLN A 1 321 ? -8.020 -1.128 26.794 1.00 98.12 321 GLN A O 1
ATOM 2584 N N . SER A 1 322 ? -9.487 0.374 25.970 1.00 98.06 322 SER A N 1
ATOM 2585 C CA . SER A 1 322 ? -10.677 -0.240 26.563 1.00 98.06 322 SER A CA 1
ATOM 2586 C C . SER A 1 322 ? -11.046 -1.559 25.890 1.00 98.06 322 SER A C 1
ATOM 2588 O O . SER A 1 322 ? -11.456 -2.497 26.561 1.00 98.06 322 SER A O 1
ATOM 2590 N N . SER A 1 323 ? -10.871 -1.680 24.575 1.00 98.25 323 SER A N 1
ATOM 2591 C CA . SER A 1 323 ? -11.190 -2.928 23.873 1.00 98.25 323 SER A CA 1
ATOM 2592 C C . SER A 1 323 ? -10.218 -4.050 24.228 1.00 98.25 323 SER A C 1
ATOM 2594 O O . SER A 1 323 ? -10.619 -5.202 24.337 1.00 98.25 323 SER A O 1
ATOM 2596 N N . LEU A 1 324 ? -8.943 -3.735 24.462 1.00 97.81 324 LEU A N 1
ATOM 2597 C CA . LEU A 1 324 ? -7.973 -4.736 24.904 1.00 97.81 324 LEU A CA 1
ATOM 2598 C C . LEU A 1 324 ? -8.195 -5.186 26.353 1.00 97.81 324 LEU A C 1
ATOM 2600 O O . LEU A 1 324 ? -7.839 -6.314 26.679 1.00 97.81 324 LEU A O 1
ATOM 2604 N N . SER A 1 325 ? -8.792 -4.355 27.219 1.00 95.94 325 SER A N 1
ATOM 2605 C CA . SER A 1 325 ? -9.028 -4.727 28.624 1.00 95.94 325 SER A CA 1
ATOM 2606 C C . SER A 1 325 ? -10.124 -5.777 28.809 1.00 95.94 325 SER A C 1
ATOM 2608 O O . SER A 1 325 ? -10.171 -6.417 29.858 1.00 95.94 325 SER A O 1
ATOM 2610 N N . ILE A 1 326 ? -10.987 -5.962 27.807 1.00 96.00 326 ILE A N 1
ATOM 2611 C CA . ILE A 1 326 ? -12.065 -6.960 27.828 1.00 96.00 326 ILE A CA 1
ATOM 2612 C C . ILE A 1 326 ? -11.684 -8.275 27.137 1.00 96.00 326 ILE A C 1
ATOM 2614 O O . ILE A 1 326 ? -12.446 -9.238 27.200 1.00 96.00 326 ILE A O 1
ATOM 2618 N N . LEU A 1 327 ? -10.522 -8.337 26.477 1.00 97.06 327 LEU A N 1
ATOM 2619 C CA . LEU A 1 327 ? -10.033 -9.567 25.863 1.00 97.06 327 LEU A CA 1
ATOM 2620 C C . LEU A 1 327 ? -9.410 -10.486 26.917 1.00 97.06 327 LEU A C 1
ATOM 2622 O O . LEU A 1 327 ? -8.642 -10.060 27.778 1.00 97.06 327 LEU A O 1
ATOM 2626 N N . SER A 1 328 ? -9.692 -11.782 26.805 1.00 95.44 328 SER A N 1
ATOM 2627 C CA . SER A 1 328 ? -8.990 -12.806 27.578 1.00 95.44 328 SER A CA 1
ATOM 2628 C C . SER A 1 328 ? -7.512 -12.888 27.181 1.00 95.44 328 SER A C 1
ATOM 2630 O O . SER A 1 328 ? -7.127 -12.545 26.062 1.00 95.44 328 SER A O 1
ATOM 2632 N N . THR A 1 329 ? -6.679 -13.455 28.056 1.00 94.62 329 THR A N 1
ATOM 2633 C CA . THR A 1 329 ? -5.264 -13.742 27.755 1.00 94.62 329 THR A CA 1
ATOM 2634 C C . THR A 1 329 ? -5.098 -14.558 26.470 1.00 94.62 329 THR A C 1
ATOM 2636 O O . THR A 1 329 ? -4.177 -14.323 25.692 1.00 94.62 329 THR A O 1
ATOM 2639 N N . TYR A 1 330 ? -6.011 -15.498 26.212 1.00 94.88 330 TYR A N 1
ATOM 2640 C CA . TYR A 1 330 ? -5.998 -16.301 24.991 1.00 94.88 330 TYR A CA 1
ATOM 2641 C C . TYR A 1 330 ? -6.241 -15.454 23.732 1.00 94.88 330 TYR A C 1
ATOM 2643 O O . TYR A 1 330 ? -5.488 -15.564 22.763 1.00 94.88 330 TYR A O 1
ATOM 2651 N N . GLN A 1 331 ? -7.245 -14.573 23.755 1.00 97.19 331 GLN A N 1
ATOM 2652 C CA . GLN A 1 331 ? -7.529 -13.648 22.651 1.00 97.19 331 GLN A CA 1
ATOM 2653 C C . GLN A 1 331 ? -6.387 -12.647 22.438 1.00 97.19 331 GLN A C 1
ATOM 2655 O O . GLN A 1 331 ? -5.991 -12.416 21.300 1.00 97.19 331 GLN A O 1
ATOM 2660 N N . LEU A 1 332 ? -5.807 -12.104 23.514 1.00 97.38 332 LEU A N 1
ATOM 2661 C CA . LEU A 1 332 ? -4.662 -11.190 23.437 1.00 97.38 332 LEU A CA 1
ATOM 2662 C C . LEU A 1 332 ? -3.436 -11.848 22.797 1.00 97.38 332 LEU A C 1
ATOM 2664 O O . LEU A 1 332 ? -2.781 -11.235 21.957 1.00 97.38 332 LEU A O 1
ATOM 2668 N N . ASN A 1 333 ? -3.149 -13.106 23.139 1.00 96.56 333 ASN A N 1
ATOM 2669 C CA . ASN A 1 333 ? -2.039 -13.848 22.543 1.00 96.56 333 ASN A CA 1
ATOM 2670 C C . ASN A 1 333 ? -2.221 -14.065 21.038 1.00 96.56 333 ASN A C 1
ATOM 2672 O O . ASN A 1 333 ? -1.259 -13.923 20.286 1.00 96.56 333 ASN A O 1
ATOM 2676 N N . ARG A 1 334 ? -3.441 -14.371 20.588 1.00 96.75 334 ARG A N 1
ATOM 2677 C CA . ARG A 1 334 ? -3.718 -14.540 19.156 1.00 96.75 334 ARG A CA 1
ATOM 2678 C C . ARG A 1 334 ? -3.771 -13.220 18.399 1.00 96.75 334 ARG A C 1
ATOM 2680 O O . ARG A 1 334 ? -3.270 -13.140 17.282 1.00 96.75 334 ARG A O 1
ATOM 2687 N N . LEU A 1 335 ? -4.275 -12.160 19.027 1.00 97.12 335 LEU A N 1
ATOM 2688 C CA . LEU A 1 335 ? -4.147 -10.809 18.491 1.00 97.12 335 LEU A CA 1
ATOM 2689 C C . LEU A 1 335 ? -2.676 -10.432 18.298 1.00 97.12 335 LEU A C 1
ATOM 2691 O O . LEU A 1 335 ? -2.318 -9.907 17.250 1.00 97.12 335 LEU A O 1
ATOM 2695 N N . LEU A 1 336 ? -1.817 -10.721 19.277 1.00 97.06 336 LEU A N 1
ATOM 2696 C CA . LEU A 1 336 ? -0.384 -10.473 19.156 1.00 97.06 336 LEU A CA 1
ATOM 2697 C C . LEU A 1 336 ? 0.233 -11.245 17.982 1.00 97.06 336 LEU A C 1
ATOM 2699 O O . LEU A 1 336 ? 1.031 -10.679 17.243 1.00 97.06 336 LEU A O 1
ATOM 2703 N N . GLU A 1 337 ? -0.140 -12.510 17.793 1.00 95.44 337 GLU A N 1
ATOM 2704 C CA . GLU A 1 337 ? 0.320 -13.324 16.660 1.00 95.44 337 GLU A CA 1
ATOM 2705 C C . GLU A 1 337 ? -0.110 -12.727 15.313 1.00 95.44 337 GLU A C 1
ATOM 2707 O O . GLU A 1 337 ? 0.727 -12.591 14.416 1.00 95.44 337 GLU A O 1
ATOM 2712 N N . ASP A 1 338 ? -1.368 -12.292 15.190 1.00 95.75 338 ASP A N 1
ATOM 2713 C CA . ASP A 1 338 ? -1.883 -11.617 13.993 1.00 95.75 338 ASP A CA 1
ATOM 2714 C C . ASP A 1 338 ? -1.139 -10.292 13.730 1.00 95.75 338 ASP A C 1
ATOM 2716 O O . ASP A 1 338 ? -0.742 -10.020 12.595 1.00 95.75 338 ASP A O 1
ATOM 2720 N N . LEU A 1 339 ? -0.884 -9.488 14.770 1.00 96.19 339 LEU A N 1
ATOM 2721 C CA . LEU A 1 339 ? -0.121 -8.237 14.670 1.00 96.19 339 LEU A CA 1
ATOM 2722 C C . LEU A 1 339 ? 1.330 -8.488 14.240 1.00 96.19 339 LEU A C 1
ATOM 2724 O O . LEU A 1 339 ? 1.826 -7.824 13.331 1.00 96.19 339 LEU A O 1
ATOM 2728 N N . THR A 1 340 ? 2.009 -9.463 14.844 1.00 95.19 340 THR A N 1
ATOM 2729 C CA . THR A 1 340 ? 3.384 -9.822 14.475 1.00 95.19 340 THR A CA 1
ATOM 2730 C C . THR A 1 340 ? 3.449 -10.349 13.043 1.00 95.19 340 THR A C 1
ATOM 2732 O O . THR A 1 340 ? 4.315 -9.928 12.277 1.00 95.19 340 THR A O 1
ATOM 2735 N N . SER A 1 341 ? 2.513 -11.215 12.644 1.00 94.19 341 SER A N 1
ATOM 2736 C CA . SER A 1 341 ? 2.393 -11.709 11.267 1.00 94.19 341 SER A CA 1
ATOM 2737 C C . SER A 1 341 ? 2.190 -10.561 10.273 1.00 94.19 341 SER A C 1
ATOM 2739 O O . SER A 1 341 ? 2.909 -10.454 9.277 1.00 94.19 341 SER A O 1
ATOM 2741 N N . PHE A 1 342 ? 1.293 -9.624 10.594 1.00 94.19 342 PHE A N 1
ATOM 2742 C CA . PHE A 1 342 ? 1.073 -8.423 9.794 1.00 94.19 342 PHE A CA 1
ATOM 2743 C C . PHE A 1 342 ? 2.340 -7.578 9.642 1.00 94.19 342 PHE A C 1
ATOM 2745 O O . PHE A 1 342 ? 2.604 -7.075 8.551 1.00 94.19 342 PHE A O 1
ATOM 2752 N N . MET A 1 343 ? 3.145 -7.449 10.701 1.00 94.88 343 MET A N 1
ATOM 2753 C CA . MET A 1 343 ? 4.424 -6.732 10.678 1.00 94.88 343 MET A CA 1
ATOM 2754 C C . MET A 1 343 ? 5.527 -7.470 9.908 1.00 94.88 343 MET A C 1
ATOM 2756 O O . MET A 1 343 ? 6.437 -6.829 9.375 1.00 94.88 343 MET A O 1
ATOM 2760 N N . LEU A 1 344 ? 5.457 -8.799 9.820 1.00 93.69 344 LEU A N 1
ATOM 2761 C CA . LEU A 1 344 ? 6.390 -9.618 9.047 1.00 93.69 344 LEU A CA 1
ATOM 2762 C C . LEU A 1 344 ? 6.126 -9.557 7.537 1.00 93.69 344 LEU A C 1
ATOM 2764 O O . LEU A 1 344 ? 7.063 -9.790 6.771 1.00 93.69 344 LEU A O 1
ATOM 2768 N N . ASP A 1 345 ? 4.914 -9.185 7.107 1.00 92.44 345 ASP A N 1
ATOM 2769 C CA . ASP A 1 345 ? 4.530 -9.129 5.693 1.00 92.44 345 ASP A CA 1
ATOM 2770 C C . ASP A 1 345 ? 5.555 -8.366 4.832 1.00 92.44 345 ASP A C 1
ATOM 2772 O O . ASP A 1 345 ? 6.057 -7.293 5.191 1.00 92.44 345 ASP A O 1
ATOM 2776 N N . ARG A 1 346 ? 5.869 -8.933 3.659 1.00 91.12 346 ARG A N 1
ATOM 2777 C CA . ARG A 1 346 ? 6.886 -8.402 2.733 1.00 91.12 346 ARG A CA 1
ATOM 2778 C C . ARG A 1 346 ? 6.574 -6.991 2.238 1.00 91.12 346 ARG A C 1
ATOM 2780 O O . ARG A 1 346 ? 7.471 -6.290 1.792 1.00 91.12 346 ARG A O 1
ATOM 2787 N N . ASN A 1 347 ? 5.315 -6.571 2.275 1.00 91.50 347 ASN A N 1
ATOM 2788 C CA . ASN A 1 347 ? 4.903 -5.250 1.824 1.00 91.50 347 ASN A CA 1
ATOM 2789 C C . ASN A 1 347 ? 4.999 -4.199 2.930 1.00 91.50 347 ASN A C 1
ATOM 2791 O O . ASN A 1 347 ? 4.804 -3.019 2.637 1.00 91.50 347 ASN A O 1
ATOM 2795 N N . ARG A 1 348 ? 5.315 -4.584 4.178 1.00 92.31 348 ARG A N 1
ATOM 2796 C CA . ARG A 1 348 ? 5.506 -3.613 5.257 1.00 92.31 348 ARG A CA 1
ATOM 2797 C C . ARG A 1 348 ? 6.836 -2.881 5.095 1.00 92.31 348 ARG A C 1
ATOM 2799 O O . ARG A 1 348 ? 7.892 -3.519 5.110 1.00 92.31 348 ARG A O 1
ATOM 2806 N N . PRO A 1 349 ? 6.821 -1.541 4.994 1.00 90.94 349 PRO A N 1
ATOM 2807 C CA . PRO A 1 349 ? 8.042 -0.759 4.874 1.00 90.94 349 PRO A CA 1
ATOM 2808 C C . PRO A 1 349 ? 8.951 -0.915 6.096 1.00 90.94 349 PRO A C 1
ATOM 2810 O O . PRO A 1 349 ? 8.480 -0.929 7.234 1.00 90.94 349 PRO A O 1
ATOM 2813 N N . LEU A 1 350 ? 10.268 -0.877 5.878 1.00 93.00 350 LEU A N 1
ATOM 2814 C CA . LEU A 1 350 ? 11.274 -0.906 6.951 1.00 93.00 350 LEU A CA 1
ATOM 2815 C C . LEU A 1 350 ? 11.026 0.146 8.035 1.00 93.00 350 LEU A C 1
ATOM 2817 O O . LEU A 1 350 ? 11.141 -0.138 9.218 1.00 93.00 350 LEU A O 1
ATOM 2821 N N . THR A 1 351 ? 10.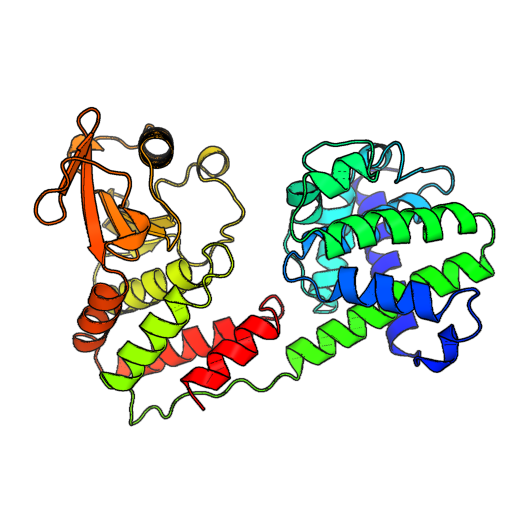607 1.354 7.655 1.00 92.62 351 THR A N 1
ATOM 2822 C CA . THR A 1 351 ? 10.286 2.416 8.621 1.00 92.62 351 THR A CA 1
ATOM 2823 C C . THR A 1 351 ? 9.135 2.045 9.556 1.00 92.62 351 THR A C 1
ATOM 2825 O O . THR A 1 351 ? 9.111 2.490 10.696 1.00 92.62 351 THR A O 1
ATOM 2828 N N . THR A 1 352 ? 8.164 1.273 9.057 1.00 94.38 352 THR A N 1
ATOM 2829 C CA . THR A 1 352 ? 7.012 0.814 9.839 1.00 94.38 352 THR A CA 1
ATOM 2830 C C . THR A 1 352 ? 7.475 -0.263 10.817 1.00 94.38 352 THR A C 1
ATOM 2832 O O . THR A 1 352 ? 7.204 -0.168 12.011 1.00 94.38 352 THR A O 1
ATOM 2835 N N . LYS A 1 353 ? 8.268 -1.226 10.329 1.00 95.81 353 LYS A N 1
ATOM 2836 C CA . LYS A 1 353 ? 8.919 -2.261 11.146 1.00 95.81 353 LYS A CA 1
ATOM 2837 C C . LYS A 1 353 ? 9.816 -1.663 12.243 1.00 95.81 353 LYS A C 1
ATOM 2839 O O . LYS A 1 353 ? 9.755 -2.079 13.395 1.00 95.81 353 LYS A O 1
ATOM 2844 N N . ALA A 1 354 ? 10.587 -0.627 11.920 1.00 96.31 354 ALA A N 1
ATOM 2845 C CA . ALA A 1 354 ? 11.433 0.079 12.880 1.00 96.31 354 ALA A CA 1
ATOM 2846 C C . ALA A 1 354 ? 10.614 0.839 13.937 1.00 96.31 354 ALA A C 1
ATOM 2848 O O . ALA A 1 354 ? 10.963 0.821 15.116 1.00 96.31 354 ALA A O 1
ATOM 2849 N N . ALA A 1 355 ? 9.513 1.486 13.535 1.00 96.75 355 ALA A N 1
ATOM 2850 C CA . ALA A 1 355 ? 8.610 2.170 14.460 1.00 96.75 355 ALA A CA 1
ATOM 2851 C C . ALA A 1 355 ? 7.926 1.195 15.432 1.00 96.75 355 ALA A C 1
ATOM 2853 O O . ALA A 1 355 ? 7.784 1.520 16.608 1.00 96.75 355 ALA A O 1
ATOM 2854 N N . TRP A 1 356 ? 7.568 -0.003 14.959 1.00 97.31 356 TRP A N 1
ATOM 2855 C CA . TRP A 1 356 ? 7.082 -1.091 15.807 1.00 97.31 356 TRP A CA 1
ATOM 2856 C C . TRP A 1 356 ? 8.132 -1.482 16.849 1.00 97.31 356 TRP A C 1
ATOM 2858 O O . TRP A 1 356 ? 7.882 -1.359 18.046 1.00 97.31 356 TRP A O 1
ATOM 2868 N N . ASN A 1 357 ? 9.342 -1.850 16.415 1.00 97.00 357 ASN A N 1
ATOM 2869 C CA . ASN A 1 357 ? 10.406 -2.247 17.341 1.00 97.00 357 ASN A CA 1
ATOM 2870 C C . ASN A 1 357 ? 10.714 -1.153 18.368 1.00 97.00 357 ASN A C 1
ATOM 2872 O O . ASN A 1 357 ? 10.920 -1.462 19.530 1.00 97.00 357 ASN A O 1
ATOM 2876 N N . LYS A 1 358 ? 10.685 0.129 17.986 1.00 96.88 358 LYS A N 1
ATOM 2877 C CA . LYS A 1 358 ? 10.917 1.240 18.922 1.00 96.88 358 LYS A CA 1
ATOM 2878 C C . LYS A 1 358 ? 9.934 1.264 20.101 1.00 96.88 358 LYS A C 1
ATOM 2880 O O . LYS A 1 358 ? 10.294 1.751 21.167 1.00 96.88 358 LYS A O 1
ATOM 2885 N N . LEU A 1 359 ? 8.695 0.821 19.896 1.00 95.56 359 LEU A N 1
ATOM 2886 C CA . LEU A 1 359 ? 7.647 0.855 20.920 1.00 95.56 359 LEU A CA 1
ATOM 2887 C C . LEU A 1 359 ? 7.545 -0.438 21.723 1.00 95.56 359 LEU A C 1
ATOM 2889 O O . LEU A 1 359 ? 6.972 -0.421 22.809 1.00 95.56 359 LEU A O 1
ATOM 2893 N N . PHE A 1 360 ? 8.045 -1.545 21.183 1.00 94.19 360 PHE A N 1
ATOM 2894 C CA . PHE A 1 360 ? 7.839 -2.856 21.782 1.00 94.19 360 PHE A CA 1
ATOM 2895 C C . PHE A 1 360 ? 9.115 -3.529 22.280 1.00 94.19 360 PHE A C 1
ATOM 2897 O O . PHE A 1 360 ? 8.980 -4.375 23.153 1.00 94.19 360 PHE A O 1
ATOM 2904 N N . ASN A 1 361 ? 10.296 -3.159 21.769 1.00 87.06 361 ASN A N 1
ATOM 2905 C CA . ASN A 1 361 ? 11.590 -3.733 22.161 1.00 87.06 361 ASN A CA 1
ATOM 2906 C C . ASN A 1 361 ? 12.039 -3.370 23.578 1.00 87.06 361 ASN A C 1
ATOM 2908 O O . ASN A 1 361 ? 11.757 -2.229 24.012 1.00 87.06 361 ASN A O 1
#

Foldseek 3Di:
DDLQVLLAVLQVVLLVLLVVLVVDDLVLQPPADVSVVLVQLLCLAQLDLLQLLLLLVSLQVSQCVVPVPDQQQQFVCPSVSLSNRQRHVVVSCVVLLQADDRCRVCLLCVPPGHLALVSLVPDPPSSNSVSSRVLSVVLNVCSVVVVSNSSSSSVSSNSRSVQLVCLLPQDFDFFDLVPLALLVLLLLLVLCLVPCSLPLSQLLLVLLLVCQVCVVHQKDKDASNDDPSDQLLVVLDLENIFIDHPNATAEHEHEDAAADDVVNVVSNCVSNVVHPPVLNYAYEYAYAPPVRVVHPPPDDPQWDDDPSHIYGYDHNSVCSSVSSVPGDSVSSVVSSVSVSVVSSRSSHRPVSSVSNVVSRD

pLDDT: mean 92.4, std 9.04, range [40.94, 98.69]

Secondary structure (DSSP, 8-state):
--HHHHHHHHHHHHHHHHHHHHT--GGGGTTSTTHHHHHHHHHHHHS-S-THHHHHHHHHHHHHHH-TT--TTT-GGGG-HHHHIIIIIHHHHHHTT----TTHHHHHHTT-S--SHHHHHTSSSHHHHHHHHHHHHHHHHHTTSHHHHHHHHHHHHHHHHHHHHHHHHS------GGG-SHHHHHHHHHHHHH--GGGHHHHHHHHHHHHHHTTTSSPEEEESSS-TTS-HHHHT-SSSEEEEETTEEEEEEEEESS---HHHHHHHHHHHTTSTTGGGSEEEEEE-TTTTTTT-SS-BTTEEEETTEEEEEEEHHHHHHHHHHTS-HHHHHHHHHHHHHHHHSTTS-HHHHHHHHHHH-